Protein AF-A0A061FWE5-F1 (afdb_monomer)

Sequence (328 aa):
MVMDASKLAELKLFVDQCKSNPSIVHNPSLSFFKSYLQSLGARIPPDTQTDKGGVNMAEPGQHSDSKDPNFSYEEDDDIVESDVELDNTGVVEPDNDPPQMMGDPSVEVTEDMRDAAQSEKLKASDAISEGKLDEAVNYLTEAIMLNPTYAILYATRALEINPDSAKGYKVRGMARAMLGRWEEAASDLHVASKLDYDEEIGSVLKKVEPNAHKIEEHRRKYDRLRKERELKRTERQRQQQKAEAQDQEALSAFKDGQVIGIHSTGELETKLNAATRTSRLVILYFTATWCGPCRFISPLYTSLAAKYVKVVFLKVDIDEARDVAGCW

Mean predicted aligned error: 18.62 Å

Foldseek 3Di:
DDDDPVVVVVVVVVVVVCVVPVLVCVPPVNVVVVVVCVVVVHDRDDHPPDDDDDDDDDDDDDDDDDDDDDDPPPDPPPPPLDDQPADCVQADEDDPDDDAQQADQPDDQDPVLQVQLVVLQVVLVVCVVVVNNVSSVVSNSSSRNSPSQDDQVNLVVVCVVPVLDLVSLQRNLVVCVNNVVLQSSLVSLVSSCVSPNDPVSVVVNVRSVVRNVSVVVSVVVVVVVVVVVVVVVVVVVVVVVVLVVLLVVLVVLADFLAEAEDQEPVNVVSNVVSCVSNVAAEDEDEDEPPDPVCVVCVVVLSNVRNVCRRHHHYYYYCVRHVNVVVVD

Secondary structure (DSSP, 8-state):
----HHHHHHHHHHHHHHHH-GGGGGSGGGHHHHHHHHHTT--PPPPS------------------PPP------------PPP----TT--PPP-SPPP----TTS---HHHHHHHHHHHHHHHHHHHTT-HHHHHHHHHHHHHHS---SHHHHHHHHHH-TT-HHHHHHHHHHHHHTT-HHHHHHHHHHHHHHS--HHHHHHHHHHHHHHHHHHHHHHHHHHHHHHHHHHHHHHHHHHHHHHHHHHHHHHT--TTSEEEE-SHHHHHHHHHHHHHTT--EEEEEE-TT-HHHHHHHHHHHHHHHH-TTSEEEEEETTT-HHHHTT-

Nearest PDB structures (foldseek):
  4j8f-assembly1_A  TM=7.809E-01  e=1.597E-10  Homo sapiens
  2vm2-assembly2_B  TM=9.419E-01  e=3.170E-05  Hordeum vulgare subsp. vulgare
  2vm1-assembly1_A  TM=9.467E-01  e=5.682E-05  Hordeum vulgare subsp. vulgare
  2vm2-assembly3_C  TM=9.355E-01  e=8.684E-05  Hordeum vulgare subsp. vulgare
  1xfl-assembly1_A  TM=9.044E-01  e=1.327E-04  Arabidopsis thaliana

pLDDT: mean 79.32, std 17.66, range [26.06, 96.31]

InterPro domains:
  IPR011990 Tetratricopeptide-like helical domain superfamily [G3DSA:1.25.40.10] (78-157)
  IPR011990 Tetratricopeptide-like helical domain superfamily [G3DSA:1.25.40.10] (158-232)
  IPR011990 Tetratricopeptide-like helical domain superfamily [SSF48452] (115-199)
  IPR013766 Thioredoxin domain [PF00085] (278-325)
  IPR013766 Thioredoxin domain [PS51352] (239-328)
  IPR017937 Thioredoxin, conserved site [PS00194] (283-301)
  IPR034649 Hsp70-interacting protein, N-terminal [PF18253] (4-45)
  IPR034649 Hsp70-interacting protein, N-terminal [cd14438] (5-45)
  IPR036249 Thioredoxin-like superfamily [SSF52833] (212-325)

Solvent-accessible surface area (backbone atoms only — not comparable to full-atom values): 19040 Å² total; per-residue (Å²): 136,88,78,56,73,65,62,56,49,54,53,50,53,53,53,53,48,43,71,76,41,62,67,62,54,70,42,77,93,35,47,68,58,44,51,51,42,46,75,73,67,53,86,76,80,80,78,89,87,80,88,80,82,89,82,82,93,81,86,86,85,84,89,82,92,79,91,78,87,85,80,81,74,73,70,83,83,66,79,78,80,73,82,79,93,62,86,62,88,75,49,51,82,83,85,81,71,78,85,73,71,60,49,69,77,85,64,84,75,47,71,70,31,49,54,50,20,51,50,30,44,48,53,17,52,52,26,48,74,72,67,38,56,71,61,18,52,50,26,45,38,51,16,17,50,44,36,58,69,73,57,74,75,26,21,54,51,45,33,74,76,37,74,80,42,28,69,28,29,40,55,38,12,52,54,28,40,32,61,64,37,25,56,65,11,40,54,26,33,52,53,9,46,73,64,46,83,48,73,67,51,56,61,50,42,73,65,28,46,63,46,23,49,52,52,51,53,48,50,58,50,53,55,51,52,51,53,50,52,52,50,52,51,52,49,52,50,53,52,49,54,52,49,52,52,48,52,52,50,34,55,67,74,53,62,70,34,40,69,44,80,41,70,40,50,71,56,46,51,52,53,52,51,27,25,61,75,68,73,38,58,74,48,82,43,84,40,46,98,85,40,66,71,47,69,68,45,51,65,55,54,44,51,46,17,50,71,39,43,76,44,45,34,38,36,33,37,47,82,76,14,45,72,42,54,72,74,112

Radius of gyration: 39.68 Å; Cα contacts (8 Å, |Δi|>4): 296; chains: 1; bounding box: 73×59×111 Å

Structure (mmCIF, N/CA/C/O backbone):
data_AF-A0A061FWE5-F1
#
_entry.id   AF-A0A061FWE5-F1
#
loop_
_atom_site.group_PDB
_atom_site.id
_atom_site.type_symbol
_atom_site.label_atom_id
_atom_site.label_alt_id
_atom_site.label_comp_id
_atom_site.label_asym_id
_atom_site.label_entity_id
_atom_site.label_seq_id
_atom_site.pdbx_PDB_ins_code
_atom_site.Cartn_x
_atom_site.Cartn_y
_atom_site.Cartn_z
_atom_site.occupancy
_atom_site.B_iso_or_equiv
_atom_site.auth_seq_id
_atom_site.auth_comp_id
_atom_site.auth_asym_id
_atom_site.auth_atom_id
_atom_site.pdbx_PDB_model_num
ATOM 1 N N . MET A 1 1 ? -16.363 -14.743 -22.287 1.00 49.41 1 MET A N 1
ATOM 2 C CA . MET A 1 1 ? -15.312 -13.965 -21.595 1.00 49.41 1 MET A CA 1
ATOM 3 C C . MET A 1 1 ? -15.305 -14.379 -20.138 1.00 49.41 1 MET A C 1
ATOM 5 O O . MET A 1 1 ? -16.373 -14.381 -19.541 1.00 49.41 1 MET A O 1
ATOM 9 N N . VAL A 1 2 ? -14.147 -14.732 -19.580 1.00 72.44 2 VAL A N 1
ATOM 10 C CA . VAL A 1 2 ? -13.974 -14.814 -18.122 1.00 72.44 2 VAL A CA 1
ATOM 11 C C . VAL A 1 2 ? -13.518 -13.429 -17.680 1.00 72.44 2 VAL A C 1
ATOM 13 O O . VAL A 1 2 ? -12.487 -12.952 -18.147 1.00 72.44 2 VAL A O 1
ATOM 16 N N . MET A 1 3 ? -14.332 -12.744 -16.880 1.00 79.25 3 MET A N 1
ATOM 17 C CA . MET A 1 3 ? -13.982 -11.433 -16.334 1.00 79.25 3 MET A CA 1
ATOM 18 C C . MET A 1 3 ? -13.212 -11.644 -15.030 1.00 79.25 3 MET A C 1
ATOM 20 O O . MET A 1 3 ? -13.597 -12.493 -14.228 1.00 79.25 3 MET A O 1
ATOM 24 N N . ASP A 1 4 ? -12.119 -10.905 -14.850 1.00 90.12 4 ASP A N 1
ATOM 25 C CA . ASP A 1 4 ? -11.281 -11.008 -13.656 1.00 90.12 4 ASP A CA 1
ATOM 26 C C . ASP A 1 4 ? -12.051 -10.656 -12.365 1.00 90.12 4 ASP A C 1
ATOM 28 O O . ASP A 1 4 ? -12.974 -9.835 -12.374 1.00 90.12 4 ASP A O 1
ATOM 32 N N . ALA A 1 5 ? -11.658 -11.278 -11.252 1.00 88.94 5 ALA A N 1
ATOM 33 C CA . ALA A 1 5 ? -12.327 -11.139 -9.965 1.00 88.94 5 ALA A CA 1
ATOM 34 C C . ALA A 1 5 ? -12.228 -9.718 -9.380 1.00 88.94 5 ALA A C 1
ATOM 36 O O . ALA A 1 5 ? -13.204 -9.270 -8.773 1.00 88.94 5 ALA A O 1
ATOM 37 N N . SER A 1 6 ? -11.118 -8.994 -9.596 1.00 88.31 6 SER A N 1
ATOM 38 C CA . SER A 1 6 ? -10.983 -7.590 -9.164 1.00 88.31 6 SER A CA 1
ATOM 39 C C . SER A 1 6 ? -11.933 -6.700 -9.956 1.00 88.31 6 SER A C 1
ATOM 41 O O . SER A 1 6 ? -12.787 -6.024 -9.384 1.00 88.31 6 SER A O 1
ATOM 43 N N . LYS A 1 7 ? -11.898 -6.820 -11.289 1.00 89.19 7 LYS A N 1
ATOM 44 C CA . LYS A 1 7 ? -12.766 -6.050 -12.199 1.00 89.19 7 LYS A CA 1
ATOM 45 C C . LYS A 1 7 ? -14.254 -6.283 -11.928 1.00 89.19 7 LYS A C 1
ATOM 47 O O . LYS A 1 7 ? -15.068 -5.372 -12.066 1.00 89.19 7 LYS A O 1
ATOM 52 N N . LEU A 1 8 ? -14.626 -7.493 -11.507 1.00 91.69 8 LEU A N 1
ATOM 53 C CA . LEU A 1 8 ? -15.999 -7.822 -11.121 1.00 91.69 8 LEU A CA 1
ATOM 54 C C . LEU A 1 8 ? -16.393 -7.238 -9.748 1.00 91.69 8 LEU A C 1
ATOM 56 O O . LEU A 1 8 ? -17.574 -6.958 -9.530 1.00 91.69 8 LEU A O 1
ATOM 60 N N . ALA A 1 9 ? -15.442 -7.029 -8.833 1.00 90.94 9 ALA A N 1
ATOM 61 C CA . ALA A 1 9 ? -15.670 -6.321 -7.571 1.00 90.94 9 ALA A CA 1
ATOM 62 C C . ALA A 1 9 ? -15.798 -4.800 -7.784 1.00 90.94 9 ALA A C 1
ATOM 64 O O . ALA A 1 9 ? -16.749 -4.198 -7.286 1.00 90.94 9 ALA A O 1
ATOM 65 N N . GLU A 1 10 ? -14.919 -4.206 -8.595 1.00 91.38 10 GLU A N 1
ATOM 66 C CA . GLU A 1 10 ? -14.977 -2.797 -9.016 1.00 91.38 10 GLU A CA 1
ATOM 67 C C . GLU A 1 10 ? -16.319 -2.469 -9.695 1.00 91.38 10 GLU A C 1
ATOM 69 O O . GLU A 1 10 ? -17.000 -1.513 -9.321 1.00 91.38 10 GLU A O 1
ATOM 74 N N . LEU A 1 11 ? -16.765 -3.321 -10.628 1.00 91.12 11 LEU A N 1
ATOM 75 C CA . LEU A 1 11 ? -18.054 -3.165 -11.309 1.00 91.12 11 LEU A CA 1
ATOM 76 C C . LEU A 1 11 ? -19.249 -3.221 -10.340 1.00 91.12 11 LEU A C 1
ATOM 78 O O . LEU A 1 11 ? -20.212 -2.474 -10.513 1.00 91.12 11 LEU A O 1
ATOM 82 N N . LYS A 1 12 ? -19.203 -4.083 -9.313 1.00 90.50 12 LYS A N 1
ATOM 83 C CA . LYS A 1 12 ? -20.247 -4.139 -8.274 1.00 90.50 12 LYS A CA 1
ATOM 84 C C . LYS A 1 12 ? -20.290 -2.852 -7.454 1.00 90.50 12 LYS A C 1
ATOM 86 O O . LYS A 1 12 ? -21.371 -2.292 -7.287 1.00 90.50 12 LYS A O 1
ATOM 91 N N . LEU A 1 13 ? -19.129 -2.368 -7.008 1.00 93.19 13 LEU A N 1
ATOM 92 C CA . LEU A 1 13 ? -19.016 -1.130 -6.236 1.00 93.19 13 LEU A CA 1
ATOM 93 C C . LEU A 1 13 ? -19.586 0.066 -7.012 1.00 93.19 13 LEU A C 1
ATOM 95 O O . LEU A 1 13 ? -20.403 0.812 -6.477 1.00 93.19 13 LEU A O 1
ATOM 99 N N . PHE A 1 14 ? -19.229 0.198 -8.292 1.00 93.12 14 PHE A N 1
ATOM 100 C CA . PHE A 1 14 ? -19.759 1.244 -9.168 1.00 93.12 14 PHE A CA 1
ATOM 101 C C . PHE A 1 14 ? -21.287 1.156 -9.342 1.00 93.12 14 PHE A C 1
ATOM 103 O O . PHE A 1 14 ? -21.988 2.164 -9.263 1.00 93.12 14 PHE A O 1
ATOM 110 N N . VAL A 1 15 ? -21.838 -0.052 -9.509 1.00 90.38 15 VAL A N 1
ATOM 111 C CA . VAL A 1 15 ? -23.296 -0.256 -9.588 1.00 90.38 15 VAL A CA 1
ATOM 112 C C . VAL A 1 15 ? -24.001 0.161 -8.291 1.00 90.38 15 VAL A C 1
ATOM 114 O O . VAL A 1 15 ? -25.075 0.763 -8.352 1.00 90.38 15 VAL A O 1
ATOM 117 N N . ASP A 1 16 ? -23.419 -0.111 -7.123 1.00 91.31 16 ASP A N 1
ATOM 118 C CA . ASP A 1 16 ? -23.992 0.289 -5.831 1.00 91.31 16 ASP A CA 1
ATOM 119 C C . ASP A 1 16 ? -23.862 1.803 -5.568 1.00 91.31 16 ASP A C 1
ATOM 121 O O . ASP A 1 16 ? -24.785 2.414 -5.017 1.00 91.31 16 ASP A O 1
ATOM 125 N N . GLN A 1 17 ? -22.801 2.446 -6.068 1.00 88.69 17 GLN A N 1
ATOM 126 C CA . GLN A 1 17 ? -22.697 3.908 -6.125 1.00 88.69 17 GLN A CA 1
ATOM 127 C C . GLN A 1 17 ? -23.801 4.516 -7.005 1.00 88.69 17 GLN A C 1
ATOM 129 O O . GLN A 1 17 ? -24.491 5.430 -6.557 1.00 88.69 17 GLN A O 1
ATOM 134 N N . CYS A 1 18 ? -24.054 3.978 -8.206 1.00 86.25 18 CYS A N 1
ATOM 135 C CA . CYS A 1 18 ? -25.132 4.459 -9.082 1.00 86.25 18 CYS A CA 1
ATOM 136 C C . CYS A 1 18 ? -26.541 4.283 -8.486 1.00 86.25 18 CYS A C 1
ATOM 138 O O . CYS A 1 18 ? -27.418 5.103 -8.757 1.00 86.25 18 CYS A O 1
ATOM 140 N N . LYS A 1 19 ? -26.780 3.242 -7.671 1.00 84.69 19 LYS A N 1
ATOM 141 C CA . LYS A 1 19 ? -28.042 3.087 -6.915 1.00 84.69 19 LYS A CA 1
ATOM 142 C C . LYS A 1 19 ? -28.188 4.143 -5.820 1.00 84.69 19 LYS A C 1
ATOM 144 O O . LYS A 1 19 ? -29.294 4.620 -5.584 1.00 84.69 19 LYS A O 1
ATOM 149 N N . SER A 1 20 ? -27.085 4.467 -5.146 1.00 87.31 20 SER A N 1
ATOM 150 C CA . SER A 1 20 ? -27.057 5.396 -4.010 1.00 87.31 20 SER A CA 1
ATOM 151 C C . SER A 1 20 ? -27.119 6.860 -4.458 1.00 87.31 20 SER A C 1
ATOM 153 O O . SER A 1 20 ? -27.746 7.680 -3.796 1.00 87.31 20 SER A O 1
ATOM 155 N N . ASN A 1 21 ? -26.506 7.184 -5.600 1.00 85.19 21 ASN A N 1
ATOM 156 C CA . ASN A 1 21 ? -26.525 8.508 -6.213 1.00 85.19 21 ASN A CA 1
ATOM 157 C C . ASN A 1 21 ? -26.706 8.406 -7.747 1.00 85.19 21 ASN A C 1
ATOM 159 O O . ASN A 1 21 ? -25.721 8.282 -8.484 1.00 85.19 21 ASN A O 1
ATOM 163 N N . PRO A 1 22 ? -27.951 8.501 -8.253 1.00 82.88 22 PRO A N 1
ATOM 164 C CA . PRO A 1 22 ? -28.242 8.437 -9.688 1.00 82.88 22 PRO A CA 1
ATOM 165 C C . PRO A 1 22 ? -27.581 9.538 -10.533 1.00 82.88 22 PRO A C 1
ATOM 167 O O . PRO A 1 22 ? -27.379 9.337 -11.732 1.00 82.88 22 PRO A O 1
ATOM 170 N N . SER A 1 23 ? -27.197 10.676 -9.938 1.00 84.12 23 SER A N 1
ATOM 171 C CA . SER A 1 23 ? -26.587 11.799 -10.665 1.00 84.12 23 SER A CA 1
ATOM 172 C C . SER A 1 23 ? -25.212 11.462 -11.257 1.00 84.12 23 SER A C 1
ATOM 174 O O . SER A 1 23 ? -24.802 12.080 -12.236 1.00 84.12 23 SER A O 1
ATOM 176 N N . ILE A 1 24 ? -24.529 10.426 -10.750 1.00 86.31 24 ILE A N 1
ATOM 177 C CA . ILE A 1 24 ? -23.250 9.928 -11.297 1.00 86.31 24 ILE A CA 1
ATOM 178 C C . ILE A 1 24 ? -23.373 9.593 -12.796 1.00 86.31 24 ILE A C 1
ATOM 180 O O . ILE A 1 24 ? -22.447 9.836 -13.568 1.00 86.31 24 ILE A O 1
ATOM 184 N N . VAL A 1 25 ? -24.542 9.115 -13.241 1.00 85.75 25 VAL A N 1
ATOM 185 C CA . VAL A 1 25 ? -24.811 8.740 -14.644 1.00 85.75 25 VAL A CA 1
ATOM 186 C C . VAL A 1 25 ? -24.833 9.957 -15.591 1.00 85.75 25 VAL A C 1
ATOM 188 O O . VAL A 1 25 ? -24.791 9.794 -16.810 1.00 85.75 25 VAL A O 1
ATOM 191 N N . HIS A 1 26 ? -24.868 11.188 -15.068 1.00 85.50 26 HIS A N 1
ATOM 192 C CA . HIS A 1 26 ? -24.803 12.420 -15.864 1.00 85.50 26 HIS A CA 1
ATOM 193 C C . HIS A 1 26 ? -23.377 12.945 -16.088 1.00 85.50 26 HIS A C 1
ATOM 195 O O . HIS A 1 26 ? -23.204 13.858 -16.894 1.00 85.50 26 HIS A O 1
ATOM 201 N N . ASN A 1 27 ? -22.358 12.351 -15.455 1.00 87.12 27 ASN A N 1
ATOM 202 C CA . ASN A 1 27 ? -20.963 12.735 -15.668 1.00 87.12 27 ASN A CA 1
ATOM 203 C C . ASN A 1 27 ? -20.556 12.546 -17.155 1.00 87.12 27 ASN A C 1
ATOM 205 O O . ASN A 1 27 ? -20.785 11.460 -17.702 1.00 87.12 27 ASN A O 1
ATOM 209 N N . PRO A 1 28 ? -19.928 13.543 -17.816 1.00 87.62 28 PRO A N 1
ATOM 210 C CA . PRO A 1 28 ? -19.512 13.453 -19.221 1.00 87.62 28 PRO A CA 1
ATOM 211 C C . PRO A 1 28 ? -18.678 12.209 -19.566 1.00 87.62 28 PRO A C 1
ATOM 213 O O . PRO A 1 28 ? -18.895 11.597 -20.616 1.00 87.62 28 PRO A O 1
ATOM 216 N N . SER A 1 29 ? -17.791 11.778 -18.663 1.00 90.12 29 SER A N 1
ATOM 217 C CA . SER A 1 29 ? -16.929 10.599 -18.841 1.00 90.12 29 SER A CA 1
ATOM 218 C C . SER A 1 29 ? -17.702 9.271 -18.854 1.00 90.12 29 SER A C 1
ATOM 220 O O . SER A 1 29 ? -17.187 8.260 -19.323 1.00 90.12 29 SER A O 1
ATOM 222 N N . LEU A 1 30 ? -18.954 9.263 -18.381 1.00 88.81 30 LEU A N 1
ATOM 223 C CA . LEU A 1 30 ? -19.850 8.098 -18.342 1.00 88.81 30 LEU A CA 1
ATOM 224 C C . LEU A 1 30 ? -20.967 8.169 -19.403 1.00 88.81 30 LEU A C 1
ATOM 226 O O . LEU A 1 30 ? -21.913 7.378 -19.385 1.00 88.81 30 LEU A O 1
ATOM 230 N N . SER A 1 31 ? -20.848 9.079 -20.375 1.00 85.88 31 SER A N 1
ATOM 231 C CA . SER A 1 31 ? -21.799 9.256 -21.484 1.00 85.88 31 SER A CA 1
ATOM 232 C C . SER A 1 31 ? -22.055 7.976 -22.300 1.00 85.88 31 SER A C 1
ATOM 234 O O . SER A 1 31 ? -23.194 7.719 -22.705 1.00 85.88 31 SER A O 1
ATOM 236 N N . PHE A 1 32 ? -21.043 7.118 -22.477 1.00 93.19 32 PHE A N 1
ATOM 237 C CA . PHE A 1 32 ? -21.195 5.805 -23.118 1.00 93.19 32 PHE A CA 1
ATOM 238 C C . PHE A 1 32 ? -22.119 4.872 -22.311 1.00 93.19 32 PHE A C 1
ATOM 240 O O . PHE A 1 32 ? -22.988 4.206 -22.877 1.00 93.19 32 PHE A O 1
ATOM 247 N N . PHE A 1 33 ? -21.987 4.868 -20.981 1.00 91.25 33 PHE A N 1
ATOM 248 C CA . PHE A 1 33 ? -22.784 4.040 -20.076 1.00 91.25 33 PHE A CA 1
ATOM 249 C C . PHE A 1 33 ? -24.233 4.534 -20.002 1.00 91.25 33 PHE A C 1
ATOM 251 O O . PHE A 1 33 ? -25.165 3.736 -20.090 1.00 91.25 33 PHE A O 1
ATOM 258 N N . LYS A 1 34 ? -24.433 5.857 -19.964 1.00 88.50 34 LYS A N 1
ATOM 259 C CA . LYS A 1 34 ? -25.751 6.497 -20.102 1.00 88.50 34 LYS A CA 1
ATOM 260 C C . LYS A 1 34 ? -26.459 6.073 -21.395 1.00 88.50 34 LYS A C 1
ATOM 262 O O . LYS A 1 34 ? -27.621 5.673 -21.354 1.00 88.50 34 LYS A O 1
ATOM 267 N N . SER A 1 35 ? -25.739 6.094 -22.517 1.00 90.44 35 SER A N 1
ATOM 268 C CA . SER A 1 35 ? -26.253 5.692 -23.837 1.00 90.44 35 SER A CA 1
ATOM 269 C C . SER A 1 35 ? -26.615 4.201 -23.891 1.00 90.44 35 SER A C 1
ATOM 271 O O . SER A 1 35 ? -27.652 3.832 -24.441 1.00 90.44 35 SER A O 1
ATOM 273 N N . TYR A 1 36 ? -25.805 3.341 -23.265 1.00 92.44 36 TYR A N 1
ATOM 274 C CA . TYR A 1 36 ? -26.080 1.908 -23.125 1.00 92.44 36 TYR A CA 1
ATOM 275 C C . TYR A 1 36 ? -27.326 1.621 -22.269 1.00 92.44 36 TYR A C 1
ATOM 277 O O . TYR A 1 36 ? -28.175 0.821 -22.651 1.00 92.44 36 TYR A O 1
ATOM 285 N N . LEU A 1 37 ? -27.499 2.310 -21.138 1.00 90.81 37 LEU A N 1
ATOM 286 C CA . LEU A 1 37 ? -28.711 2.169 -20.322 1.00 90.81 37 LEU A CA 1
ATOM 287 C C . LEU A 1 37 ? -29.969 2.604 -21.094 1.00 90.81 37 LEU A C 1
ATOM 289 O O . LEU A 1 37 ? -31.008 1.950 -21.005 1.00 90.81 37 LEU A O 1
ATOM 293 N N . GLN A 1 38 ? -29.871 3.667 -21.895 1.00 89.06 38 GLN A N 1
ATOM 294 C CA . GLN A 1 38 ? -30.969 4.130 -22.746 1.00 89.06 38 GLN A CA 1
ATOM 295 C C . GLN A 1 38 ? -31.297 3.155 -23.888 1.00 89.06 38 GLN A C 1
ATOM 297 O O . GLN A 1 38 ? -32.477 2.976 -24.188 1.00 89.06 38 GLN A O 1
ATOM 302 N N . SER A 1 39 ? -30.310 2.475 -24.489 1.00 92.31 39 SER A N 1
ATOM 303 C CA . SER A 1 39 ? -30.574 1.459 -25.525 1.00 92.31 39 SER A CA 1
ATOM 304 C C . SER A 1 39 ? -31.255 0.199 -24.972 1.00 92.31 39 SER A C 1
ATOM 306 O O . SER A 1 39 ? -32.019 -0.446 -25.687 1.00 92.31 39 SER A O 1
ATOM 308 N N . LEU A 1 40 ? -31.069 -0.095 -23.679 1.00 91.19 40 LEU A N 1
ATOM 309 C CA . LEU A 1 40 ? -31.834 -1.101 -22.930 1.00 91.19 40 LEU A CA 1
ATOM 310 C C . LEU A 1 40 ? -33.223 -0.611 -22.463 1.00 91.19 40 LEU A C 1
ATOM 312 O O . LEU A 1 40 ? -33.939 -1.352 -21.790 1.00 91.19 40 LEU A O 1
ATOM 316 N N . GLY A 1 41 ? -33.617 0.624 -22.790 1.00 88.19 41 GLY A N 1
ATOM 317 C CA . GLY A 1 41 ? -34.910 1.204 -22.413 1.00 88.19 41 GLY A CA 1
ATOM 318 C C . GLY A 1 41 ? -34.997 1.718 -20.970 1.00 88.19 41 GLY A C 1
ATOM 319 O O . GLY A 1 41 ? -36.100 1.975 -20.484 1.00 88.19 41 GLY A O 1
ATOM 320 N N . ALA A 1 42 ? -33.873 1.884 -20.264 1.00 87.12 42 ALA A N 1
ATOM 321 C CA . ALA A 1 42 ? -33.879 2.397 -18.896 1.00 87.12 42 ALA A CA 1
ATOM 322 C C . ALA A 1 42 ? -34.228 3.897 -18.847 1.00 87.12 42 ALA A C 1
ATOM 324 O O . ALA A 1 42 ? -33.686 4.718 -19.591 1.00 87.12 42 ALA A O 1
ATOM 325 N N . ARG A 1 43 ? -35.111 4.276 -17.914 1.00 83.62 43 ARG A N 1
ATOM 326 C CA . ARG A 1 43 ? -35.532 5.667 -17.702 1.00 83.62 43 ARG A CA 1
ATOM 327 C C . ARG A 1 43 ? -34.692 6.320 -16.604 1.00 83.62 43 ARG A C 1
ATOM 329 O O . ARG A 1 43 ? -34.946 6.119 -15.421 1.00 83.62 43 ARG A O 1
ATOM 336 N N . ILE A 1 44 ? -33.697 7.099 -17.015 1.00 80.62 44 ILE A N 1
ATOM 337 C CA . ILE A 1 44 ? -32.771 7.805 -16.117 1.00 80.62 44 ILE A CA 1
ATOM 338 C C . ILE A 1 44 ? -33.457 9.082 -15.581 1.00 80.62 44 ILE A C 1
ATOM 340 O O . ILE A 1 44 ? -34.081 9.791 -16.381 1.00 80.62 44 ILE A O 1
ATOM 344 N N . PRO A 1 45 ? -33.391 9.386 -14.267 1.00 78.50 45 PRO A N 1
ATOM 345 C CA . PRO A 1 45 ? -33.885 10.651 -13.714 1.00 78.50 45 PRO A CA 1
ATOM 346 C C . PRO A 1 45 ? -33.230 11.880 -14.377 1.00 78.50 45 PRO A C 1
ATOM 348 O O . PRO A 1 45 ? -32.103 11.779 -14.853 1.00 78.50 45 PRO A O 1
ATOM 351 N N . PRO A 1 46 ? -33.906 13.040 -14.448 1.00 73.81 46 PRO A N 1
ATOM 352 C CA . PRO A 1 46 ? -33.269 14.279 -14.888 1.00 73.81 46 PRO A CA 1
ATOM 353 C C . PRO A 1 46 ? -32.235 14.759 -13.860 1.00 73.81 46 PRO A C 1
ATOM 355 O O . PRO A 1 46 ? -32.392 14.528 -12.661 1.00 73.81 46 PRO A O 1
ATOM 358 N N . ASP A 1 47 ? -31.203 15.455 -14.338 1.00 70.75 47 ASP A N 1
ATOM 359 C CA . ASP A 1 47 ? -30.183 16.052 -13.476 1.00 70.75 47 ASP A CA 1
ATOM 360 C C . ASP A 1 47 ? -30.786 17.216 -12.675 1.00 70.75 47 ASP A C 1
ATOM 362 O O . ASP A 1 47 ? -31.475 18.071 -13.235 1.00 70.75 47 ASP A O 1
ATOM 366 N N . THR A 1 48 ? -30.545 17.249 -11.367 1.00 56.66 48 THR A N 1
ATOM 367 C CA . THR A 1 48 ? -31.023 18.314 -10.477 1.00 56.66 48 THR A CA 1
ATOM 368 C C . THR A 1 48 ? -30.045 19.486 -10.360 1.00 56.66 48 THR A C 1
ATOM 370 O O . THR A 1 48 ? -30.356 20.449 -9.661 1.00 56.66 48 THR A O 1
ATOM 373 N N . GLN A 1 49 ? -28.900 19.458 -11.057 1.00 54.72 49 GLN A N 1
ATOM 374 C CA . GLN A 1 49 ? -27.906 20.542 -11.060 1.00 54.72 49 GLN A CA 1
ATOM 375 C C . GLN A 1 49 ? -27.850 21.357 -12.364 1.00 54.72 49 GLN A C 1
ATOM 377 O O . GLN A 1 49 ? -26.778 21.629 -12.900 1.00 54.72 49 GLN A O 1
ATOM 382 N N . THR A 1 50 ? -28.998 21.839 -12.850 1.00 44.16 50 THR A N 1
ATOM 383 C CA . THR A 1 50 ? -29.027 22.912 -13.864 1.00 44.16 50 THR A CA 1
ATOM 384 C C . THR A 1 50 ? -30.082 23.978 -13.569 1.00 44.16 50 THR A C 1
ATOM 386 O O . THR A 1 50 ? -31.023 24.134 -14.345 1.00 44.16 50 THR A O 1
ATOM 389 N N . ASP A 1 51 ? -29.920 24.747 -12.485 1.00 35.66 51 ASP A N 1
ATOM 390 C CA . ASP A 1 51 ? -30.487 26.104 -12.442 1.00 35.66 51 ASP A CA 1
ATOM 391 C C . ASP A 1 51 ? -29.759 27.055 -11.468 1.00 35.66 51 ASP A C 1
ATOM 393 O O . ASP A 1 51 ? -30.040 27.076 -10.267 1.00 35.66 51 ASP A O 1
ATOM 397 N N . LYS A 1 52 ? -28.804 27.831 -12.006 1.00 34.94 52 LYS A N 1
ATOM 398 C CA . LYS A 1 52 ? -28.621 29.288 -11.803 1.00 34.94 52 LYS A CA 1
ATOM 399 C C . LYS A 1 52 ? -27.279 29.758 -12.367 1.00 34.94 52 LYS A C 1
ATOM 401 O O . LYS A 1 52 ? -26.215 29.363 -11.899 1.00 34.94 52 LYS A O 1
ATOM 406 N N . GLY A 1 53 ? -27.348 30.631 -13.371 1.00 29.11 53 GLY A N 1
ATOM 407 C CA . GLY A 1 53 ? -26.190 31.355 -13.900 1.00 29.11 53 GLY A CA 1
ATOM 408 C C . GLY A 1 53 ? -25.629 32.372 -12.898 1.00 29.11 53 GLY A C 1
ATOM 409 O O . GLY A 1 53 ? -26.303 32.755 -11.944 1.00 29.11 53 GLY A O 1
ATOM 410 N N . GLY A 1 54 ? -24.378 32.779 -13.117 1.00 28.44 54 GLY A N 1
ATOM 411 C CA . GLY A 1 54 ? -23.584 33.510 -12.128 1.00 28.44 54 GLY A CA 1
ATOM 412 C C . GLY A 1 54 ? -24.032 34.936 -11.791 1.00 28.44 54 GLY A C 1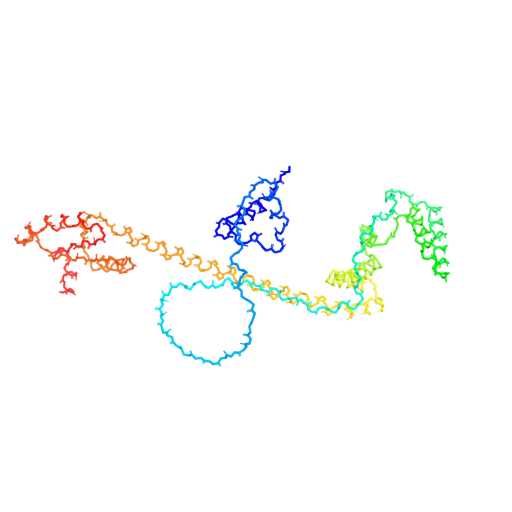
ATOM 413 O O . GLY A 1 54 ? -24.858 35.524 -12.480 1.00 28.44 54 GLY A O 1
ATOM 414 N N . VAL A 1 55 ? -23.398 35.490 -10.749 1.00 27.30 55 VAL A N 1
ATOM 415 C CA . VAL A 1 55 ? -22.869 36.868 -10.664 1.00 27.30 55 VAL A CA 1
ATOM 416 C C . VAL A 1 55 ? -22.048 37.024 -9.364 1.00 27.30 55 VAL A C 1
ATOM 418 O O . VAL A 1 55 ? -22.521 36.688 -8.288 1.00 27.30 55 VAL A O 1
ATOM 421 N N . ASN A 1 56 ? -20.827 37.547 -9.520 1.00 27.70 56 ASN A N 1
ATOM 422 C CA . ASN A 1 56 ? -19.948 38.300 -8.601 1.00 27.70 56 ASN A CA 1
ATOM 423 C C . ASN A 1 56 ? -19.716 37.925 -7.114 1.00 27.70 56 ASN A C 1
ATOM 425 O O . ASN A 1 56 ? -20.614 37.859 -6.285 1.00 27.70 56 ASN A O 1
ATOM 429 N N . MET A 1 57 ? -18.414 37.921 -6.793 1.00 35.50 57 MET A N 1
ATOM 430 C CA . MET A 1 57 ? -17.754 38.287 -5.526 1.00 35.50 57 MET A CA 1
ATOM 431 C C . MET A 1 57 ? -18.554 39.176 -4.547 1.00 35.50 57 MET A C 1
ATOM 433 O O . MET A 1 57 ? -18.852 40.321 -4.888 1.00 35.50 57 MET A O 1
ATOM 437 N N . ALA A 1 58 ? -18.711 38.715 -3.296 1.00 26.08 58 ALA A N 1
ATOM 438 C CA . ALA A 1 58 ? -18.547 39.517 -2.069 1.00 26.08 58 ALA A CA 1
ATOM 439 C C . ALA A 1 58 ? -18.572 38.638 -0.793 1.00 26.08 58 ALA A C 1
ATOM 441 O O . ALA A 1 58 ? -19.514 37.885 -0.568 1.00 26.08 58 ALA A O 1
ATOM 442 N N . GLU A 1 59 ? -17.570 38.801 0.072 1.00 26.06 59 GLU A N 1
ATOM 443 C CA . GLU A 1 59 ? -17.647 38.553 1.527 1.00 26.06 59 GLU A CA 1
ATOM 444 C C . GLU A 1 59 ? -18.022 39.874 2.253 1.00 26.06 59 GLU A C 1
ATOM 446 O O . GLU A 1 59 ? -18.001 40.919 1.590 1.00 26.06 59 GLU A O 1
ATOM 451 N N . PRO A 1 60 ? -18.272 39.924 3.588 1.00 39.69 60 PRO A N 1
ATOM 452 C CA . PRO A 1 60 ? -18.396 38.844 4.592 1.00 39.69 60 PRO A CA 1
ATOM 453 C C . PRO A 1 60 ? -19.683 38.935 5.466 1.00 39.69 60 PRO A C 1
ATOM 455 O O . PRO A 1 60 ? -20.359 39.963 5.476 1.00 39.69 60 PRO A O 1
ATOM 458 N N . GLY A 1 61 ? -19.974 37.933 6.321 1.00 26.06 61 GLY A N 1
ATOM 459 C CA . GLY A 1 61 ? -20.882 38.170 7.467 1.00 26.06 61 GLY A CA 1
ATOM 460 C C . GLY A 1 61 ? -21.506 36.988 8.237 1.00 26.06 61 GLY A C 1
ATOM 461 O O . GLY A 1 61 ? -22.588 36.542 7.891 1.00 26.06 61 GLY A O 1
ATOM 462 N N . GLN A 1 62 ? -20.902 36.654 9.387 1.00 28.34 62 GLN A N 1
ATOM 463 C CA . GLN A 1 62 ? -21.539 36.239 10.664 1.00 28.34 62 GLN A CA 1
ATOM 464 C C . GLN A 1 62 ? -22.289 34.885 10.816 1.00 28.34 62 GLN A C 1
ATOM 466 O O . GLN A 1 62 ? -23.434 34.716 10.420 1.00 28.34 62 GLN A O 1
ATOM 471 N N . HIS A 1 63 ? -21.642 34.000 11.591 1.00 29.81 63 HIS A N 1
ATOM 472 C CA . HIS A 1 63 ? -22.166 33.132 12.667 1.00 29.81 63 HIS A CA 1
ATOM 473 C C . HIS A 1 63 ? -23.640 32.667 12.684 1.00 29.81 63 HIS A C 1
ATOM 475 O O . HIS A 1 63 ? -24.546 33.438 12.998 1.00 29.81 63 HIS A O 1
ATOM 481 N N . SER A 1 64 ? -23.805 31.342 12.766 1.00 28.89 64 SER A N 1
ATOM 482 C CA . SER A 1 64 ? -24.494 30.733 13.917 1.00 28.89 64 SER A CA 1
ATOM 483 C C . SER A 1 64 ? -23.893 29.366 14.282 1.00 28.89 64 SER A C 1
ATOM 485 O O . SER A 1 64 ? -23.495 28.590 13.417 1.00 28.89 64 SER A O 1
ATOM 487 N N . ASP A 1 65 ? -23.771 29.099 15.585 1.00 31.88 65 ASP A N 1
ATOM 488 C CA . ASP A 1 65 ? -23.283 27.828 16.132 1.00 31.88 65 ASP A CA 1
ATOM 489 C C . ASP A 1 65 ? -24.291 26.690 15.931 1.00 31.88 65 ASP A C 1
ATOM 491 O O . ASP A 1 65 ? -25.481 26.839 16.214 1.00 31.88 65 ASP A O 1
ATOM 495 N N . SER A 1 66 ? -23.784 25.508 15.580 1.00 33.41 66 SER A N 1
ATOM 496 C CA . SER A 1 66 ? -24.372 24.209 15.934 1.00 33.41 66 SER A CA 1
ATOM 497 C C . SER A 1 66 ? -23.283 23.140 15.874 1.00 33.41 66 SER A C 1
ATOM 499 O O . SER A 1 66 ? -23.028 22.543 14.832 1.00 33.41 66 SER A O 1
ATOM 501 N N . LYS A 1 67 ? -22.602 22.922 17.006 1.00 31.08 67 LYS A N 1
ATOM 502 C CA . LYS A 1 67 ? -21.723 21.762 17.186 1.00 31.08 67 LYS A CA 1
ATOM 503 C C . LYS A 1 67 ? -22.576 20.511 17.358 1.00 31.08 67 LYS A C 1
ATOM 505 O O . LYS A 1 67 ? -23.237 20.387 18.385 1.00 31.08 67 LYS A O 1
ATOM 510 N N . ASP A 1 68 ? -22.451 19.567 16.434 1.00 29.81 68 ASP A N 1
ATOM 511 C CA . ASP A 1 68 ? -22.735 18.158 16.709 1.00 29.81 68 ASP A CA 1
ATOM 512 C C . ASP A 1 68 ? -21.393 17.418 16.866 1.00 29.81 68 ASP A C 1
ATOM 514 O O . ASP A 1 68 ? -20.518 17.555 16.003 1.00 29.81 68 ASP A O 1
ATOM 518 N N . PRO A 1 69 ? -21.146 16.706 17.980 1.00 38.53 69 PRO A N 1
ATOM 519 C CA . PRO A 1 69 ? -19.861 16.072 18.219 1.00 38.53 69 PRO A CA 1
ATOM 520 C C . PRO A 1 69 ? -19.777 14.670 17.604 1.00 38.53 69 PRO A C 1
ATOM 522 O O . PRO A 1 69 ? -20.650 13.829 17.796 1.00 38.53 69 PRO A O 1
ATOM 525 N N . ASN A 1 70 ? -18.607 14.381 17.031 1.00 37.12 70 ASN A N 1
ATOM 526 C CA . ASN A 1 70 ? -18.067 13.031 16.854 1.00 37.12 70 ASN A CA 1
ATOM 527 C C . ASN A 1 70 ? -18.682 12.151 15.745 1.00 37.12 70 ASN A C 1
ATOM 529 O O . ASN A 1 70 ? -19.172 11.051 15.997 1.00 37.12 70 ASN A O 1
ATOM 533 N N . PHE A 1 71 ? -18.502 12.576 14.492 1.00 29.72 71 PHE A N 1
ATOM 534 C CA . PHE A 1 71 ? -18.263 11.643 13.385 1.00 29.72 71 PHE A CA 1
ATOM 535 C C . PHE A 1 71 ? -17.120 12.170 12.508 1.00 29.72 71 PHE A C 1
ATOM 537 O O . PHE A 1 71 ? -17.329 12.717 11.427 1.00 29.72 71 PHE A O 1
ATOM 544 N N . SER A 1 72 ? -15.886 12.040 13.003 1.00 29.64 72 SER A N 1
ATOM 545 C CA . SER A 1 72 ? -14.698 12.241 12.175 1.00 29.64 72 SER A CA 1
ATOM 546 C C . SER A 1 72 ? -14.584 11.077 11.193 1.00 29.64 72 SER A C 1
ATOM 548 O O . SER A 1 72 ? -13.927 10.070 11.469 1.00 29.64 72 SER A O 1
ATOM 550 N N . TYR A 1 73 ? -15.211 11.231 10.030 1.00 36.97 73 TYR A N 1
ATOM 551 C CA . TYR A 1 73 ? -14.609 10.702 8.818 1.00 36.97 73 TYR A CA 1
ATOM 552 C C . TYR A 1 73 ? -13.269 11.434 8.680 1.00 36.97 73 TYR A C 1
ATOM 554 O O . TYR A 1 73 ? -13.231 12.565 8.204 1.00 36.97 73 TYR A O 1
ATOM 562 N N . GLU A 1 74 ? -12.187 10.836 9.196 1.00 41.66 74 GLU A N 1
ATOM 563 C CA . GLU A 1 74 ? -10.862 11.154 8.667 1.00 41.66 74 GLU A CA 1
ATOM 564 C C . GLU A 1 74 ? -10.962 10.830 7.178 1.00 41.66 74 GLU A C 1
ATOM 566 O O . GLU A 1 74 ? -11.230 9.681 6.814 1.00 41.66 74 GLU A O 1
ATOM 571 N N . GLU A 1 75 ? -10.884 11.873 6.353 1.00 42.19 75 GLU A N 1
ATOM 572 C CA . GLU A 1 75 ? -10.872 11.749 4.902 1.00 42.19 75 GLU A CA 1
ATOM 573 C C . GLU A 1 75 ? -9.802 10.720 4.525 1.00 42.19 75 GLU A C 1
ATOM 575 O O . GLU A 1 75 ? -8.759 10.629 5.181 1.00 42.19 75 GLU A O 1
ATOM 580 N N . ASP A 1 76 ? -10.067 9.902 3.505 1.00 47.38 76 ASP A N 1
ATOM 581 C CA . ASP A 1 76 ? -9.014 9.047 2.977 1.00 47.38 76 ASP A CA 1
ATOM 582 C C . ASP A 1 76 ? -7.880 9.973 2.515 1.00 47.38 76 ASP A C 1
ATOM 584 O O . ASP A 1 76 ? -8.018 10.673 1.511 1.00 47.38 76 ASP A O 1
ATOM 588 N N . ASP A 1 77 ? -6.770 9.973 3.270 1.00 52.12 77 ASP A N 1
ATOM 589 C CA . ASP A 1 77 ? -5.458 10.526 2.901 1.00 52.12 77 ASP A CA 1
ATOM 590 C C . ASP A 1 77 ? -4.910 9.715 1.715 1.00 52.12 77 ASP A C 1
ATOM 592 O O . ASP A 1 77 ? -3.887 9.014 1.783 1.00 52.12 77 ASP A O 1
ATOM 596 N N . ASP A 1 78 ? -5.662 9.725 0.621 1.00 60.47 78 ASP A N 1
ATOM 597 C CA . ASP A 1 78 ? -5.284 9.141 -0.636 1.00 60.47 78 ASP A CA 1
ATOM 598 C C . ASP A 1 78 ? -4.053 9.862 -1.118 1.00 60.47 78 ASP A C 1
ATOM 600 O O . ASP A 1 78 ? -3.977 11.086 -1.215 1.00 60.47 78 ASP A O 1
ATOM 604 N N . ILE A 1 79 ? -3.025 9.041 -1.291 1.00 60.94 79 ILE A N 1
ATOM 605 C CA . ILE A 1 79 ? -1.687 9.496 -1.569 1.00 60.94 79 ILE A CA 1
ATOM 606 C C . ILE A 1 79 ? -1.745 10.066 -2.981 1.00 60.94 79 ILE A C 1
ATOM 608 O O . ILE A 1 79 ? -1.658 9.324 -3.955 1.00 60.94 79 ILE A O 1
ATOM 612 N N . VAL A 1 80 ? -1.940 11.382 -3.077 1.00 64.88 80 VAL A N 1
ATOM 613 C CA . VAL A 1 80 ? -1.887 12.105 -4.342 1.00 64.88 80 VAL A CA 1
ATOM 614 C C . VAL A 1 80 ? -0.451 11.983 -4.842 1.00 64.88 80 VAL A C 1
ATOM 616 O O . VAL A 1 80 ? 0.480 12.633 -4.347 1.00 64.88 80 VAL A O 1
ATOM 619 N N . GLU A 1 81 ? -0.255 11.050 -5.768 1.00 63.03 81 GLU A N 1
ATOM 620 C CA . GLU A 1 81 ? 0.997 10.870 -6.484 1.00 63.03 81 GLU A CA 1
ATOM 621 C C . GLU A 1 81 ? 1.184 12.117 -7.354 1.00 63.03 81 GLU A C 1
ATOM 623 O O . GLU A 1 81 ? 0.511 12.297 -8.362 1.00 63.03 81 GLU A O 1
ATOM 628 N N . SER A 1 82 ? 2.031 13.043 -6.895 1.00 67.94 82 SER A N 1
ATOM 629 C CA . SER A 1 82 ? 2.373 14.238 -7.659 1.00 67.94 82 SER A CA 1
ATOM 630 C C . SER A 1 82 ? 3.282 13.821 -8.804 1.00 67.94 82 SER A C 1
ATOM 632 O O . SER A 1 82 ? 4.285 13.145 -8.540 1.00 67.94 82 SER A O 1
ATOM 634 N N . ASP A 1 83 ? 2.973 14.245 -10.024 1.00 72.62 83 ASP A N 1
ATOM 635 C CA . ASP A 1 83 ? 3.790 13.940 -11.196 1.00 72.62 83 ASP A CA 1
ATOM 636 C C . ASP A 1 83 ? 5.258 14.349 -10.985 1.00 72.62 83 ASP A C 1
ATOM 638 O O . ASP A 1 83 ? 5.575 15.360 -10.350 1.00 72.62 83 ASP A O 1
ATOM 642 N N . VAL A 1 84 ? 6.181 13.524 -11.487 1.00 76.69 84 VAL A N 1
ATOM 643 C CA . VAL A 1 84 ? 7.613 13.835 -11.447 1.00 76.69 84 VAL A CA 1
ATOM 644 C C . VAL A 1 84 ? 7.939 14.758 -12.612 1.00 76.69 84 VAL A C 1
ATOM 646 O O . VAL A 1 84 ? 7.823 14.362 -13.768 1.00 76.69 84 VAL A O 1
ATOM 649 N N . GLU A 1 85 ? 8.427 15.958 -12.306 1.00 78.56 85 GLU A N 1
ATOM 650 C CA . GLU A 1 85 ? 8.938 16.904 -13.302 1.00 78.56 85 GLU A CA 1
ATOM 651 C C . GLU A 1 85 ? 10.245 16.380 -13.928 1.00 78.56 85 GLU A C 1
ATOM 653 O O . GLU A 1 85 ? 11.354 16.593 -13.411 1.00 78.56 85 GLU A O 1
ATOM 658 N N . LEU A 1 86 ? 10.108 15.647 -15.033 1.00 76.81 86 LEU A N 1
ATOM 659 C CA . LEU A 1 86 ? 11.195 15.082 -15.834 1.00 76.81 86 LEU A CA 1
ATOM 660 C C . LEU A 1 86 ? 11.558 16.016 -16.989 1.00 76.81 86 LEU A C 1
ATOM 662 O O . LEU A 1 86 ? 10.686 16.595 -17.634 1.00 76.81 86 LEU A O 1
ATOM 666 N N . ASP A 1 87 ? 12.854 16.132 -17.281 1.00 76.19 87 ASP A N 1
ATOM 667 C CA . ASP A 1 87 ? 13.289 16.814 -18.500 1.00 76.19 87 ASP A CA 1
ATOM 668 C C . ASP A 1 87 ? 13.074 15.880 -19.696 1.00 76.19 87 ASP A C 1
ATOM 670 O O . ASP A 1 87 ? 13.887 14.995 -19.961 1.00 76.19 87 ASP A O 1
ATOM 674 N N . ASN A 1 88 ? 11.954 16.060 -20.393 1.00 73.69 88 ASN A N 1
ATOM 675 C CA . ASN A 1 88 ? 11.576 15.254 -21.554 1.00 73.69 88 ASN A CA 1
ATOM 676 C C . ASN A 1 88 ? 12.184 15.772 -22.875 1.00 73.69 88 ASN A C 1
ATOM 678 O O . ASN A 1 88 ? 11.753 15.363 -23.955 1.00 73.69 88 ASN A O 1
ATOM 682 N N . THR A 1 89 ? 13.181 16.664 -22.825 1.00 74.31 89 THR A N 1
ATOM 683 C CA . THR A 1 89 ? 13.837 17.214 -24.021 1.00 74.31 89 THR A CA 1
ATOM 684 C C . THR A 1 89 ? 14.528 16.109 -24.831 1.00 74.31 89 THR A C 1
ATOM 686 O O . THR A 1 89 ? 15.617 15.647 -24.488 1.00 74.31 89 THR A O 1
ATOM 689 N N . GLY A 1 90 ? 13.906 15.707 -25.943 1.00 62.50 90 GLY A N 1
ATOM 690 C CA . GLY A 1 90 ? 14.389 14.634 -26.822 1.00 62.50 90 GLY A CA 1
ATOM 691 C C . GLY A 1 90 ? 13.742 13.262 -26.599 1.00 62.50 90 GLY A C 1
ATOM 692 O O . GLY A 1 90 ? 14.201 12.292 -27.200 1.00 62.50 90 GLY A O 1
ATOM 693 N N . VAL A 1 91 ? 12.692 13.168 -25.776 1.00 76.56 91 VAL A N 1
ATOM 694 C CA . VAL A 1 91 ? 11.803 11.995 -25.753 1.00 76.56 91 VAL A CA 1
ATOM 695 C C . VAL A 1 91 ? 10.932 12.005 -27.010 1.00 76.56 91 VAL A C 1
ATOM 697 O O . VAL A 1 91 ? 10.397 13.047 -27.389 1.00 76.56 91 VAL A O 1
ATOM 700 N N . VAL A 1 92 ? 10.796 10.848 -27.651 1.00 75.38 92 VAL A N 1
ATOM 701 C CA . VAL A 1 92 ? 9.956 10.634 -28.836 1.00 75.38 92 VAL A CA 1
ATOM 702 C C . VAL A 1 92 ? 8.781 9.741 -28.441 1.00 75.38 92 VAL A C 1
ATOM 704 O O . VAL A 1 92 ? 8.936 8.831 -27.624 1.00 75.38 92 VAL A O 1
ATOM 707 N N . GLU A 1 93 ? 7.597 10.008 -28.993 1.00 69.88 93 GLU A N 1
ATOM 708 C CA . GLU A 1 93 ? 6.426 9.161 -28.752 1.00 69.88 93 GLU A CA 1
ATOM 709 C C . GLU A 1 93 ? 6.669 7.724 -29.254 1.00 69.88 93 GLU A C 1
ATOM 711 O O . GLU A 1 93 ? 7.380 7.533 -30.246 1.00 69.88 93 GLU A O 1
ATOM 716 N N . PRO A 1 94 ? 6.104 6.695 -28.593 1.00 66.31 94 PRO A N 1
ATOM 717 C CA . PRO A 1 94 ? 6.203 5.327 -29.076 1.00 66.31 94 PRO A CA 1
ATOM 718 C C . PRO A 1 94 ? 5.551 5.198 -30.451 1.00 66.31 94 PRO A C 1
ATOM 720 O O . PRO A 1 94 ? 4.368 5.500 -30.618 1.00 66.31 94 PRO A O 1
ATOM 723 N N . ASP A 1 95 ? 6.322 4.701 -31.411 1.00 65.50 95 ASP A N 1
ATOM 724 C CA . ASP A 1 95 ? 5.806 4.320 -32.716 1.00 65.50 95 ASP A CA 1
ATOM 725 C C . ASP A 1 95 ? 4.757 3.200 -32.561 1.00 65.50 95 ASP A C 1
ATOM 727 O O . ASP A 1 95 ? 4.970 2.225 -31.832 1.00 65.50 95 ASP A O 1
ATOM 731 N N . ASN A 1 96 ? 3.604 3.379 -33.209 1.00 65.56 96 ASN A N 1
ATOM 732 C CA . ASN A 1 96 ? 2.482 2.436 -33.213 1.00 65.56 96 ASN A CA 1
ATOM 733 C C . ASN A 1 96 ? 2.279 1.787 -34.593 1.00 65.56 96 ASN A C 1
ATOM 735 O O . ASN A 1 96 ? 1.249 1.140 -34.816 1.00 65.56 96 ASN A O 1
ATOM 739 N N . ASP A 1 97 ? 3.230 1.959 -35.514 1.00 69.25 97 ASP A N 1
ATOM 740 C CA . ASP A 1 97 ? 3.191 1.324 -36.823 1.00 69.25 97 ASP A CA 1
ATOM 741 C C . ASP A 1 97 ? 3.160 -0.216 -36.725 1.00 69.25 97 ASP A C 1
ATOM 743 O O . ASP A 1 97 ? 3.610 -0.815 -35.736 1.00 69.25 97 ASP A O 1
ATOM 747 N N . PRO A 1 98 ? 2.611 -0.904 -37.748 1.00 69.25 98 PRO A N 1
ATOM 748 C CA . PRO A 1 98 ? 2.625 -2.359 -37.810 1.00 69.25 98 PRO A CA 1
ATOM 749 C C . PRO A 1 98 ? 4.048 -2.915 -37.638 1.00 69.25 98 PRO A C 1
ATOM 751 O O . PRO A 1 98 ? 4.987 -2.345 -38.198 1.00 69.25 98 PRO A O 1
ATOM 754 N N . PRO A 1 99 ? 4.234 -4.048 -36.929 1.00 63.97 99 PRO A N 1
ATOM 755 C CA . PRO A 1 99 ? 5.553 -4.643 -36.749 1.00 63.97 99 PRO A CA 1
ATOM 756 C C . PRO A 1 99 ? 6.285 -4.813 -38.084 1.00 63.97 99 PRO A C 1
ATOM 758 O O . PRO A 1 99 ? 5.789 -5.491 -38.987 1.00 63.97 99 PRO A O 1
ATOM 761 N N . GLN A 1 100 ? 7.462 -4.192 -38.194 1.00 64.62 100 GLN A N 1
ATOM 762 C CA . GLN A 1 100 ? 8.308 -4.272 -39.385 1.00 64.62 100 GLN A CA 1
ATOM 763 C C . GLN A 1 100 ? 8.694 -5.732 -39.684 1.00 64.62 100 GLN A C 1
ATOM 765 O O . GLN A 1 100 ? 8.645 -6.604 -38.813 1.00 64.62 100 GLN A O 1
ATOM 770 N N . MET A 1 101 ? 9.064 -6.029 -40.931 1.00 63.34 101 MET A N 1
ATOM 771 C CA . MET A 1 101 ? 9.412 -7.396 -41.331 1.00 63.34 101 MET A CA 1
ATOM 772 C C . MET A 1 101 ? 10.805 -7.777 -40.805 1.00 63.34 101 MET A C 1
ATOM 774 O O . MET A 1 101 ? 11.812 -7.254 -41.268 1.00 63.34 101 MET A O 1
ATOM 778 N N . MET A 1 102 ? 10.859 -8.700 -39.836 1.00 58.78 102 MET A N 1
ATOM 779 C CA . MET A 1 102 ? 12.079 -9.011 -39.064 1.00 58.78 102 MET A CA 1
ATOM 780 C C . MET A 1 102 ? 12.814 -10.307 -39.468 1.00 58.78 102 MET A C 1
ATOM 782 O O . MET A 1 102 ? 13.690 -10.745 -38.722 1.00 58.78 102 MET A O 1
ATOM 786 N N . GLY A 1 103 ? 12.467 -10.934 -40.599 1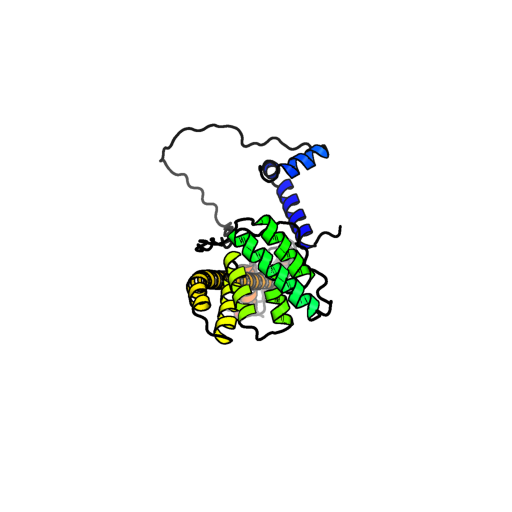.00 65.62 103 GLY A N 1
ATOM 787 C CA . GLY A 1 103 ? 13.034 -12.221 -41.046 1.00 65.62 103 GLY A CA 1
ATOM 788 C C . GLY A 1 103 ? 12.635 -13.436 -40.190 1.00 65.62 103 GLY A C 1
ATOM 789 O O . GLY A 1 10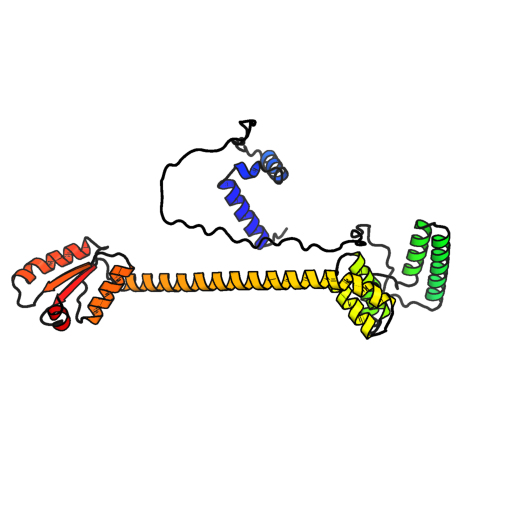3 ? 11.886 -13.305 -39.222 1.00 65.62 103 GLY A O 1
ATOM 790 N N . ASP A 1 104 ? 13.131 -14.631 -40.545 1.00 67.75 104 ASP A N 1
ATOM 791 C CA . ASP A 1 104 ? 13.129 -15.795 -39.640 1.00 67.75 104 ASP A CA 1
ATOM 792 C C . ASP A 1 104 ? 14.452 -15.815 -38.853 1.00 67.75 104 ASP A C 1
ATOM 794 O O . ASP A 1 104 ? 15.511 -16.063 -39.437 1.00 67.75 104 ASP A O 1
ATOM 798 N N . PRO A 1 105 ? 14.427 -15.580 -37.530 1.00 61.78 105 PRO A N 1
ATOM 799 C CA . PRO A 1 105 ? 15.646 -15.471 -36.739 1.00 61.78 105 PRO A CA 1
ATOM 800 C C . PRO A 1 105 ? 16.361 -16.805 -36.444 1.00 61.78 105 PRO A C 1
ATOM 802 O O . PRO A 1 105 ? 17.356 -16.791 -35.713 1.00 61.78 105 PRO A O 1
ATOM 805 N N . SER A 1 106 ? 15.849 -17.942 -36.935 1.00 68.19 106 SER A N 1
ATOM 806 C CA . SER A 1 106 ? 16.473 -19.275 -36.811 1.00 68.19 106 SER A CA 1
ATOM 807 C C . SER A 1 106 ? 17.283 -19.698 -38.046 1.00 68.19 106 SER A C 1
ATOM 809 O O . SER A 1 106 ? 17.852 -20.789 -38.053 1.00 68.19 106 SER A O 1
ATOM 811 N N . VAL A 1 107 ? 17.335 -18.870 -39.094 1.00 77.19 107 VAL A N 1
ATOM 812 C CA . VAL A 1 107 ? 18.079 -19.164 -40.329 1.00 77.19 107 VAL A CA 1
ATOM 813 C C . VAL A 1 107 ? 19.587 -18.998 -40.110 1.00 77.19 107 VAL A C 1
ATOM 815 O O . VAL A 1 107 ? 20.048 -17.964 -39.626 1.00 77.19 107 VAL A O 1
ATOM 818 N N . GLU A 1 108 ? 20.375 -20.002 -40.505 1.00 71.94 108 GLU A N 1
ATOM 819 C CA . GLU A 1 108 ? 21.839 -19.909 -40.505 1.00 71.94 108 GLU A CA 1
ATOM 820 C C . GLU A 1 108 ? 22.313 -18.922 -41.583 1.00 71.94 108 GLU A C 1
ATOM 822 O O . GLU A 1 108 ? 22.223 -19.190 -42.781 1.00 71.94 108 GLU A O 1
ATOM 827 N N . VAL A 1 109 ? 22.831 -17.767 -41.158 1.00 74.00 109 VAL A N 1
ATOM 828 C CA . VAL A 1 109 ? 23.284 -16.706 -42.070 1.00 74.00 109 VAL A CA 1
ATOM 829 C C . VAL A 1 109 ? 24.623 -17.095 -42.711 1.00 74.00 109 VAL A C 1
ATOM 831 O O . VAL A 1 109 ? 25.680 -17.010 -42.067 1.00 74.00 109 VAL A O 1
ATOM 834 N N . THR A 1 110 ? 24.583 -17.499 -43.983 1.00 83.25 110 THR A N 1
ATOM 835 C CA . THR A 1 110 ? 25.767 -17.825 -44.798 1.00 83.25 110 THR A CA 1
ATOM 836 C C . THR A 1 110 ? 26.620 -16.586 -45.096 1.00 83.25 110 THR A C 1
ATOM 838 O O . THR A 1 110 ? 26.202 -15.454 -44.857 1.00 83.25 110 THR A O 1
ATOM 841 N N . GLU A 1 111 ? 27.837 -16.784 -45.605 1.00 79.50 111 GLU A N 1
ATOM 842 C CA . GLU A 1 111 ? 28.734 -15.687 -46.003 1.00 79.50 111 GLU A CA 1
ATOM 843 C C . GLU A 1 111 ? 28.098 -14.819 -47.106 1.00 79.50 111 GLU A C 1
ATOM 845 O O . GLU A 1 111 ? 27.974 -13.609 -46.927 1.00 79.50 111 GLU A O 1
ATOM 850 N N . ASP A 1 112 ? 27.522 -15.447 -48.139 1.00 84.56 112 ASP A N 1
ATOM 851 C CA . ASP A 1 112 ? 26.781 -14.767 -49.213 1.00 84.56 112 ASP A CA 1
ATOM 852 C C . ASP A 1 112 ? 25.618 -13.898 -48.690 1.00 84.56 112 ASP A C 1
ATOM 854 O O . ASP A 1 112 ? 25.378 -12.799 -49.191 1.00 84.56 112 ASP A O 1
ATOM 858 N N . MET A 1 113 ? 24.896 -14.358 -47.658 1.00 81.00 113 MET A N 1
ATOM 859 C CA . MET A 1 113 ? 23.800 -13.594 -47.042 1.00 81.00 113 MET A CA 1
ATOM 860 C C . MET A 1 113 ? 24.307 -12.369 -46.266 1.00 81.00 113 MET A C 1
ATOM 862 O O . MET A 1 113 ? 23.618 -11.348 -46.217 1.00 81.00 113 MET A O 1
ATOM 866 N N . ARG A 1 114 ? 25.516 -12.432 -45.687 1.00 76.75 114 ARG A N 1
ATOM 867 C CA . ARG A 1 114 ? 26.152 -11.284 -45.012 1.00 76.75 114 ARG A CA 1
ATOM 868 C C . ARG A 1 114 ? 26.610 -10.247 -46.024 1.00 76.75 114 ARG A C 1
ATOM 870 O O . ARG A 1 114 ? 26.339 -9.066 -45.819 1.00 76.75 114 ARG A O 1
ATOM 877 N N . ASP A 1 115 ? 27.235 -10.682 -47.113 1.00 83.19 115 ASP A N 1
ATOM 878 C CA . ASP A 1 115 ? 27.700 -9.794 -48.180 1.00 83.19 115 ASP A CA 1
ATOM 879 C C . ASP A 1 115 ? 26.522 -9.124 -48.901 1.00 83.19 115 ASP A C 1
ATOM 881 O O . ASP A 1 115 ? 26.549 -7.915 -49.143 1.00 83.19 115 ASP A O 1
ATOM 885 N N . ALA A 1 116 ? 25.434 -9.863 -49.148 1.00 85.12 116 ALA A N 1
ATOM 886 C CA . ALA A 1 116 ? 24.188 -9.301 -49.665 1.00 85.12 116 ALA A CA 1
ATOM 887 C C . ALA A 1 116 ? 23.582 -8.265 -48.697 1.00 85.12 116 ALA A C 1
ATOM 889 O O . ALA A 1 116 ? 23.316 -7.134 -49.101 1.00 85.12 116 ALA A O 1
ATOM 890 N N . ALA A 1 117 ? 23.448 -8.588 -47.404 1.00 79.88 117 ALA A N 1
ATOM 891 C CA . ALA A 1 117 ? 22.949 -7.640 -46.402 1.00 79.88 117 ALA A CA 1
ATOM 892 C C . ALA A 1 117 ? 23.853 -6.398 -46.246 1.00 79.88 117 ALA A C 1
ATOM 894 O O . ALA A 1 117 ? 23.364 -5.292 -46.010 1.00 79.88 117 ALA A O 1
ATOM 895 N N . GLN A 1 118 ? 25.172 -6.551 -46.401 1.00 78.25 118 GLN A N 1
ATOM 896 C CA . GLN A 1 118 ? 26.123 -5.440 -46.386 1.00 78.25 118 GLN A CA 1
ATOM 897 C C . GLN A 1 118 ? 26.015 -4.568 -47.648 1.00 78.25 118 GLN A C 1
ATOM 899 O O . GLN A 1 118 ? 26.160 -3.349 -47.550 1.00 78.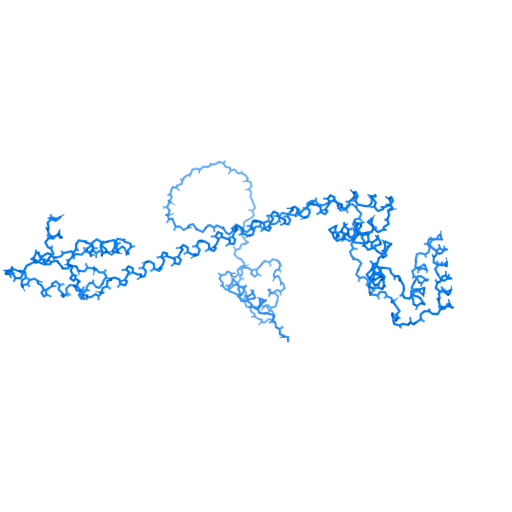25 118 GLN A O 1
ATOM 904 N N . SER A 1 119 ? 25.703 -5.162 -48.804 1.00 88.75 119 SER A N 1
ATOM 905 C CA . SER A 1 119 ? 25.400 -4.442 -50.046 1.00 88.75 119 SER A CA 1
ATOM 906 C C . SER A 1 119 ? 24.117 -3.613 -49.925 1.00 88.75 119 SER A C 1
ATOM 908 O O . SER A 1 119 ? 24.141 -2.411 -50.188 1.00 88.75 119 SER A O 1
ATOM 910 N N . GLU A 1 120 ? 23.019 -4.194 -49.428 1.00 85.19 120 GLU A N 1
ATOM 911 C CA . GLU A 1 120 ? 21.771 -3.443 -49.206 1.00 85.19 120 GLU A CA 1
ATOM 912 C C . GLU A 1 120 ? 21.948 -2.328 -48.163 1.00 85.19 120 GLU A C 1
ATOM 914 O O . GLU A 1 120 ? 21.457 -1.213 -48.338 1.00 85.19 120 GLU A O 1
ATOM 919 N N . LYS A 1 121 ? 22.761 -2.556 -47.124 1.00 77.69 121 LYS A N 1
ATOM 920 C CA . LYS A 1 121 ? 23.127 -1.509 -46.160 1.00 77.69 121 LYS A CA 1
ATOM 921 C C . LYS A 1 121 ? 23.893 -0.337 -46.795 1.00 77.69 121 LYS A C 1
ATOM 923 O O . LYS A 1 121 ? 23.710 0.800 -46.358 1.00 77.69 121 LYS A O 1
ATOM 928 N N . LEU A 1 122 ? 24.750 -0.583 -47.790 1.00 84.12 122 LEU A N 1
ATOM 929 C CA . LEU A 1 122 ? 25.429 0.490 -48.525 1.00 84.12 122 LEU A CA 1
ATOM 930 C C . LEU A 1 122 ? 24.413 1.315 -49.328 1.00 84.12 122 LEU A C 1
ATOM 932 O O . LEU A 1 122 ? 24.384 2.532 -49.170 1.00 84.12 122 LEU A O 1
ATOM 936 N N . LYS A 1 123 ? 23.491 0.664 -50.052 1.00 85.44 123 LYS A N 1
ATOM 937 C CA . LYS A 1 123 ? 22.400 1.359 -50.766 1.00 85.44 123 LYS A CA 1
ATOM 938 C C . LYS A 1 123 ? 21.506 2.171 -49.826 1.00 85.44 123 LYS A C 1
ATOM 940 O O . LYS A 1 123 ? 21.127 3.289 -50.162 1.00 85.44 123 LYS A O 1
ATOM 945 N N . ALA A 1 124 ? 21.213 1.655 -48.630 1.00 75.75 124 ALA A N 1
ATOM 946 C CA . ALA A 1 124 ? 20.499 2.410 -47.604 1.00 75.75 124 ALA A CA 1
ATOM 947 C C . ALA A 1 124 ? 21.267 3.669 -47.165 1.00 75.75 124 ALA A C 1
ATOM 949 O O . ALA A 1 124 ? 20.669 4.732 -47.018 1.00 75.75 124 ALA A O 1
ATOM 950 N N . SER A 1 125 ? 22.587 3.568 -46.977 1.00 71.31 125 SER A N 1
ATOM 951 C CA . SER A 1 125 ? 23.443 4.712 -46.634 1.00 71.31 125 SER A CA 1
ATOM 952 C C . SER A 1 125 ? 23.454 5.771 -47.739 1.00 71.31 125 SER A C 1
ATOM 954 O O . SER A 1 125 ? 23.365 6.964 -47.445 1.00 71.31 125 SER A O 1
ATOM 956 N N . ASP A 1 126 ? 23.521 5.342 -48.998 1.00 81.56 126 ASP A N 1
ATOM 957 C CA . ASP A 1 126 ? 23.485 6.236 -50.154 1.00 81.56 126 ASP A CA 1
ATOM 958 C C . ASP A 1 126 ? 22.113 6.926 -50.260 1.00 81.56 126 ASP A C 1
ATOM 960 O O . ASP A 1 126 ? 22.050 8.154 -50.341 1.00 81.56 126 ASP A O 1
ATOM 964 N N . ALA A 1 127 ? 21.012 6.179 -50.115 1.00 75.56 127 ALA A N 1
ATOM 965 C CA . ALA A 1 127 ? 19.650 6.718 -50.093 1.00 75.56 127 ALA A CA 1
ATOM 966 C C . ALA A 1 127 ? 19.417 7.723 -48.944 1.00 75.56 127 ALA A C 1
ATOM 968 O O . ALA A 1 127 ? 18.778 8.755 -49.157 1.00 75.56 127 ALA A O 1
ATOM 969 N N . ILE A 1 128 ? 19.987 7.489 -47.752 1.00 65.38 128 ILE A N 1
ATOM 970 C CA . ILE A 1 128 ? 19.988 8.466 -46.644 1.00 65.38 128 ILE A CA 1
ATOM 971 C C . ILE A 1 128 ? 20.732 9.744 -47.049 1.00 65.38 128 ILE A C 1
ATOM 973 O O . ILE A 1 128 ? 20.240 10.841 -46.785 1.00 65.38 128 ILE A O 1
ATOM 977 N N . SER A 1 129 ? 21.889 9.625 -47.710 1.00 72.94 129 SER A N 1
ATOM 978 C CA . SER A 1 129 ? 22.674 10.786 -48.160 1.00 72.94 129 SER A CA 1
ATOM 979 C C . SER A 1 129 ? 21.957 11.617 -49.235 1.00 72.94 129 SER A C 1
ATOM 981 O O . SER A 1 129 ? 22.108 12.838 -49.273 1.00 72.94 129 SER A O 1
ATOM 983 N N . GLU A 1 130 ? 21.116 10.975 -50.051 1.00 87.31 130 GLU A N 1
ATOM 984 C CA . GLU A 1 130 ? 20.240 11.616 -51.039 1.00 87.31 130 GLU A CA 1
ATOM 985 C C . GLU A 1 130 ? 18.907 12.121 -50.444 1.00 87.31 130 GLU A C 1
ATOM 987 O O . GLU A 1 130 ? 18.105 12.729 -51.154 1.00 87.31 130 GLU A O 1
ATOM 992 N N . GLY A 1 131 ? 18.649 11.888 -49.150 1.00 73.12 131 GLY A N 1
ATOM 993 C CA . GLY A 1 131 ? 17.416 12.290 -48.460 1.00 73.12 131 GLY A CA 1
ATOM 994 C C . GLY A 1 131 ? 16.190 11.413 -48.753 1.00 73.12 131 GLY A C 1
ATOM 995 O O . GLY A 1 131 ? 15.073 11.779 -48.385 1.00 73.12 131 GLY A O 1
ATOM 996 N N . LYS A 1 132 ? 16.369 10.254 -49.396 1.00 76.62 132 LYS A N 1
ATOM 997 C CA . LYS A 1 132 ? 15.302 9.315 -49.774 1.00 76.62 132 LYS A CA 1
ATOM 998 C C . LYS A 1 132 ? 15.032 8.311 -48.653 1.00 76.62 132 LYS A C 1
ATOM 1000 O O . LYS A 1 132 ? 15.434 7.149 -48.712 1.00 76.62 132 LYS A O 1
ATOM 1005 N N . LEU A 1 133 ? 14.362 8.781 -47.605 1.00 58.34 133 LEU A N 1
ATOM 1006 C CA . LEU A 1 133 ? 14.166 8.005 -46.377 1.00 58.34 133 LEU A CA 1
ATOM 1007 C C . LEU A 1 133 ? 13.339 6.724 -46.594 1.00 58.34 133 LEU A C 1
ATOM 1009 O O . LEU A 1 133 ? 13.707 5.685 -46.055 1.00 58.34 133 LEU A O 1
ATOM 1013 N N . ASP A 1 134 ? 12.303 6.756 -47.436 1.00 69.75 134 ASP A N 1
ATOM 1014 C CA . ASP A 1 134 ? 11.468 5.574 -47.718 1.00 69.75 134 ASP A CA 1
ATOM 1015 C C . ASP A 1 134 ? 12.251 4.466 -48.449 1.00 69.75 134 ASP A C 1
ATOM 1017 O O . ASP A 1 134 ? 12.140 3.285 -48.121 1.00 69.75 134 ASP A O 1
ATOM 1021 N N . GLU A 1 135 ? 13.103 4.838 -49.413 1.00 72.50 135 GLU A N 1
ATOM 1022 C CA . GLU A 1 135 ? 14.005 3.897 -50.092 1.00 72.50 135 GLU A CA 1
ATOM 1023 C C . GLU A 1 135 ? 15.025 3.314 -49.103 1.00 72.50 135 GLU A C 1
ATOM 1025 O O . GLU A 1 135 ? 15.245 2.104 -49.085 1.00 72.50 135 GLU A O 1
ATOM 1030 N N . ALA A 1 136 ? 15.588 4.142 -48.217 1.00 66.75 136 ALA A N 1
ATOM 1031 C CA . ALA A 1 136 ? 16.507 3.685 -47.180 1.00 66.75 136 ALA A CA 1
ATOM 1032 C C . ALA A 1 136 ? 15.867 2.692 -46.193 1.00 66.75 136 ALA A C 1
ATOM 1034 O O . ALA A 1 136 ? 16.512 1.712 -45.820 1.00 66.75 136 ALA A O 1
ATOM 1035 N N . VAL A 1 137 ? 14.607 2.905 -45.793 1.00 70.69 137 VAL A N 1
ATOM 1036 C CA . VAL A 1 137 ? 13.851 1.966 -44.942 1.00 70.69 137 VAL A CA 1
ATOM 1037 C C . VAL A 1 137 ? 13.636 0.630 -45.655 1.00 70.69 137 VAL A C 1
ATOM 1039 O O . VAL A 1 137 ? 13.815 -0.420 -45.034 1.00 70.69 137 VAL A O 1
ATOM 1042 N N . ASN A 1 138 ? 13.331 0.640 -46.955 1.00 77.88 138 ASN A N 1
ATOM 1043 C CA . ASN A 1 138 ? 13.192 -0.588 -47.740 1.00 77.88 138 ASN A CA 1
ATOM 1044 C C . ASN A 1 138 ? 14.520 -1.360 -47.825 1.00 77.88 138 ASN A C 1
ATOM 1046 O O . ASN A 1 138 ? 14.555 -2.535 -47.463 1.00 77.88 138 ASN A O 1
ATOM 1050 N N . TYR A 1 139 ? 15.629 -0.701 -48.180 1.00 79.38 139 TYR A N 1
ATOM 1051 C CA . TYR A 1 139 ? 16.954 -1.339 -48.221 1.00 79.38 139 TYR A CA 1
ATOM 1052 C C . TYR A 1 139 ? 17.414 -1.857 -46.845 1.00 79.38 139 TYR A C 1
ATOM 1054 O O . TYR A 1 139 ? 18.019 -2.925 -46.750 1.00 79.38 139 TYR A O 1
ATOM 1062 N N . LEU A 1 140 ? 17.100 -1.150 -45.751 1.00 71.44 140 LEU A N 1
ATOM 1063 C CA . LEU A 1 140 ? 17.354 -1.640 -44.390 1.00 71.44 140 LEU A CA 1
ATOM 1064 C C . LEU A 1 140 ? 16.484 -2.853 -44.043 1.00 71.44 140 LEU A C 1
ATOM 1066 O O . LEU A 1 140 ? 16.971 -3.777 -43.397 1.00 71.44 140 LEU A O 1
ATOM 1070 N N . THR A 1 141 ? 15.229 -2.879 -44.491 1.00 76.75 141 THR A N 1
ATOM 1071 C CA . THR A 1 141 ? 14.321 -4.018 -44.297 1.00 76.75 141 THR A CA 1
ATOM 1072 C C . THR A 1 141 ? 14.810 -5.244 -45.071 1.00 76.75 141 THR A C 1
ATOM 1074 O O . THR A 1 141 ? 14.859 -6.337 -44.514 1.00 76.75 141 THR A O 1
ATOM 1077 N N . GLU A 1 142 ? 15.266 -5.080 -46.314 1.00 81.62 142 GLU A N 1
ATOM 1078 C CA . GLU A 1 142 ? 15.885 -6.158 -47.096 1.00 81.62 142 GLU A CA 1
ATOM 1079 C C . GLU A 1 142 ? 17.187 -6.657 -46.448 1.00 81.62 142 GLU A C 1
ATOM 1081 O O . GLU A 1 142 ? 17.375 -7.866 -46.295 1.00 81.62 142 GLU A O 1
ATOM 1086 N N . ALA A 1 143 ? 18.038 -5.750 -45.951 1.00 76.56 143 ALA A N 1
ATOM 1087 C CA . ALA A 1 143 ? 19.223 -6.112 -45.175 1.00 76.56 143 ALA A CA 1
ATOM 1088 C C . ALA A 1 143 ? 18.876 -6.897 -43.892 1.00 76.56 143 ALA A C 1
ATOM 1090 O O . ALA A 1 143 ? 19.606 -7.822 -43.539 1.00 76.56 143 ALA A O 1
ATOM 1091 N N . ILE A 1 144 ? 17.759 -6.576 -43.222 1.00 72.56 144 ILE A N 1
ATOM 1092 C CA . ILE A 1 144 ? 17.240 -7.309 -42.052 1.00 72.56 144 ILE A CA 1
ATOM 1093 C C . ILE A 1 144 ? 16.647 -8.668 -42.450 1.00 72.56 144 ILE A C 1
ATOM 1095 O O . ILE A 1 144 ? 16.809 -9.635 -41.716 1.00 72.56 144 ILE A O 1
ATOM 1099 N N . MET A 1 145 ? 15.998 -8.795 -43.606 1.00 77.00 145 MET A N 1
ATOM 1100 C CA . MET A 1 145 ? 15.491 -10.088 -44.086 1.00 77.00 145 MET A CA 1
ATOM 1101 C C . MET A 1 145 ? 16.631 -11.045 -44.483 1.00 77.00 145 MET A C 1
ATOM 1103 O O . MET A 1 145 ? 16.508 -12.254 -44.287 1.00 77.00 145 MET A O 1
ATOM 1107 N N . LEU A 1 146 ? 17.739 -10.513 -45.013 1.00 77.12 146 LEU A N 1
ATOM 1108 C CA . LEU A 1 146 ? 18.945 -11.264 -45.397 1.00 77.12 146 LEU A CA 1
ATOM 1109 C C . LEU A 1 146 ? 19.859 -11.577 -44.205 1.00 77.12 146 LEU A C 1
ATOM 1111 O O . LEU A 1 146 ? 20.420 -12.665 -44.106 1.00 77.12 146 LEU A O 1
ATOM 1115 N N . ASN A 1 147 ? 19.997 -10.633 -43.280 1.00 68.38 147 ASN A N 1
ATOM 1116 C CA . ASN A 1 147 ? 20.661 -10.826 -42.002 1.00 68.38 147 ASN A CA 1
ATOM 1117 C C . ASN A 1 147 ? 19.730 -10.303 -40.901 1.00 68.38 147 ASN A C 1
ATOM 1119 O O . ASN A 1 147 ? 19.788 -9.107 -40.591 1.00 68.38 147 ASN A O 1
ATOM 1123 N N . PRO A 1 148 ? 18.904 -11.180 -40.291 1.00 62.81 148 PRO A N 1
ATOM 1124 C CA . PRO A 1 148 ? 18.019 -10.839 -39.177 1.00 62.81 148 PRO A CA 1
ATOM 1125 C C . PRO A 1 148 ? 18.840 -10.548 -37.912 1.00 62.81 148 PRO A C 1
ATOM 1127 O O . PRO A 1 148 ? 18.884 -11.376 -37.013 1.00 62.81 148 PRO A O 1
ATOM 1130 N N . THR A 1 149 ? 19.554 -9.408 -37.948 1.00 57.88 149 THR A N 1
ATOM 1131 C CA . THR A 1 149 ? 20.574 -8.749 -37.091 1.00 57.88 149 THR A CA 1
ATOM 1132 C C . THR A 1 149 ? 20.274 -7.394 -36.387 1.00 57.88 149 THR A C 1
ATOM 1134 O O . THR A 1 149 ? 21.097 -6.926 -35.599 1.00 57.88 149 THR A O 1
ATOM 1137 N N . TYR A 1 150 ? 19.200 -6.659 -36.741 1.00 54.53 150 TYR A N 1
ATOM 1138 C CA . TYR A 1 150 ? 19.066 -5.188 -36.511 1.00 54.53 150 TYR A CA 1
ATOM 1139 C C . TYR A 1 150 ? 17.621 -4.733 -36.145 1.00 54.53 150 TYR A C 1
ATOM 1141 O O . TYR A 1 150 ? 16.682 -5.215 -36.763 1.00 54.53 150 TYR A O 1
ATOM 1149 N N . ALA A 1 151 ? 17.302 -3.834 -35.187 1.00 54.25 151 ALA A N 1
ATOM 1150 C CA . ALA A 1 151 ? 18.129 -3.106 -34.203 1.00 54.25 151 ALA A CA 1
ATOM 1151 C C . ALA A 1 151 ? 17.607 -3.119 -32.727 1.00 54.25 151 ALA A C 1
ATOM 1153 O O . ALA A 1 151 ? 18.305 -3.649 -31.872 1.00 54.25 151 ALA A O 1
ATOM 1154 N N . ILE A 1 152 ? 16.418 -2.593 -32.365 1.00 50.44 152 ILE A N 1
ATOM 1155 C CA . ILE A 1 152 ? 15.951 -2.503 -30.941 1.00 50.44 152 ILE A CA 1
ATOM 1156 C C . ILE A 1 152 ? 15.657 -3.885 -30.330 1.00 50.44 152 ILE A C 1
ATOM 1158 O O . ILE A 1 152 ? 16.141 -4.210 -29.244 1.00 50.44 152 ILE A O 1
ATOM 1162 N N . LEU A 1 153 ? 14.949 -4.740 -31.074 1.00 50.09 153 LEU A N 1
ATOM 1163 C CA . LEU A 1 153 ? 14.801 -6.168 -30.762 1.00 50.09 153 LEU A CA 1
ATOM 1164 C C . LEU A 1 153 ? 16.156 -6.895 -30.710 1.00 50.09 153 LEU A C 1
ATOM 1166 O O . LEU A 1 153 ? 16.289 -7.897 -30.014 1.00 50.09 153 LEU A O 1
ATOM 1170 N N . TYR A 1 154 ? 17.181 -6.361 -31.379 1.00 54.53 154 TYR A N 1
ATOM 1171 C CA . TYR A 1 154 ? 18.523 -6.939 -31.432 1.00 54.53 154 TYR A CA 1
ATOM 1172 C C . TYR A 1 154 ? 19.452 -6.448 -30.356 1.00 54.53 154 TYR A C 1
ATOM 1174 O O . TYR A 1 154 ? 20.360 -7.175 -29.996 1.00 54.53 154 TYR A O 1
ATOM 1182 N N . ALA A 1 155 ? 19.215 -5.291 -29.761 1.00 52.91 155 ALA A N 1
ATOM 1183 C CA . ALA A 1 155 ? 19.930 -4.943 -28.553 1.00 52.91 155 ALA A CA 1
ATOM 1184 C C . ALA A 1 155 ? 19.584 -5.955 -27.438 1.00 52.91 155 ALA A C 1
ATOM 1186 O O . ALA A 1 155 ? 20.461 -6.379 -26.700 1.00 52.91 155 ALA A O 1
ATOM 1187 N N . THR A 1 156 ? 18.341 -6.452 -27.383 1.00 54.31 156 THR A N 1
ATOM 1188 C CA . THR A 1 156 ? 17.960 -7.581 -26.514 1.00 54.31 156 THR A CA 1
ATOM 1189 C C . THR A 1 156 ? 18.448 -8.931 -27.059 1.00 54.31 156 THR A C 1
ATOM 1191 O O . THR A 1 156 ? 19.197 -9.610 -26.366 1.00 54.31 156 THR A O 1
ATOM 1194 N N . ARG A 1 157 ? 18.125 -9.303 -28.306 1.00 47.34 157 ARG A N 1
ATOM 1195 C CA . ARG A 1 157 ? 18.490 -10.613 -28.888 1.00 47.34 157 ARG A CA 1
ATOM 1196 C C . ARG A 1 157 ? 20.003 -10.826 -29.050 1.00 47.34 157 ARG A C 1
ATOM 1198 O O . ARG A 1 157 ? 20.501 -11.925 -28.846 1.00 47.34 157 ARG A O 1
ATOM 1205 N N . ALA A 1 158 ? 20.771 -9.791 -29.380 1.00 53.88 158 ALA A N 1
ATOM 1206 C CA . ALA A 1 158 ? 22.231 -9.875 -29.435 1.00 53.88 158 ALA A CA 1
ATOM 1207 C C . ALA A 1 158 ? 22.867 -9.910 -28.039 1.00 53.88 158 ALA A C 1
ATOM 1209 O O . ALA A 1 158 ? 23.996 -10.369 -27.940 1.00 53.88 158 ALA A O 1
ATOM 1210 N N . LEU A 1 159 ? 22.163 -9.494 -26.978 1.00 59.81 159 LEU A N 1
ATOM 1211 C CA . LEU A 1 159 ? 22.569 -9.756 -25.592 1.00 59.81 159 LEU A CA 1
ATOM 1212 C C . LEU A 1 159 ? 22.138 -11.149 -25.105 1.00 59.81 159 LEU A C 1
ATOM 1214 O O . LEU A 1 159 ? 22.795 -11.709 -24.239 1.00 59.81 159 LEU A O 1
ATOM 1218 N N . GLU A 1 160 ? 21.096 -11.752 -25.682 1.00 60.38 160 GLU A N 1
ATOM 1219 C CA . GLU A 1 160 ? 20.792 -13.181 -25.486 1.00 60.38 160 GLU A CA 1
ATOM 1220 C C . GLU A 1 160 ? 21.847 -14.080 -26.161 1.00 60.38 160 GLU A C 1
ATOM 1222 O O . GLU A 1 160 ? 22.204 -15.123 -25.620 1.00 60.38 160 GLU A O 1
ATOM 1227 N N . ILE A 1 161 ? 22.370 -13.665 -27.323 1.00 56.31 161 ILE A N 1
ATOM 1228 C CA . ILE A 1 161 ? 23.400 -14.391 -28.090 1.00 56.31 161 ILE A CA 1
ATOM 1229 C C . ILE A 1 161 ? 24.826 -14.068 -27.599 1.00 56.31 161 ILE A C 1
ATOM 1231 O O . ILE A 1 161 ? 25.683 -14.949 -27.568 1.00 56.31 161 ILE A O 1
ATOM 1235 N N . ASN A 1 162 ? 25.095 -12.817 -27.219 1.00 65.44 162 ASN A N 1
ATOM 1236 C CA . ASN A 1 162 ? 26.377 -12.338 -26.698 1.00 65.44 162 ASN A CA 1
ATOM 1237 C C . ASN A 1 162 ? 26.153 -11.383 -25.501 1.00 65.44 162 ASN A C 1
ATOM 1239 O O . ASN A 1 162 ? 26.131 -10.159 -25.684 1.00 65.44 162 ASN A O 1
ATOM 1243 N N . PRO A 1 163 ? 26.013 -11.928 -24.276 1.00 76.38 163 PRO A N 1
ATOM 1244 C CA . PRO A 1 163 ? 25.740 -11.151 -23.066 1.00 76.38 163 PRO A CA 1
ATOM 1245 C C . PRO A 1 163 ? 26.789 -10.093 -22.710 1.00 76.38 163 PRO A C 1
ATOM 1247 O O . PRO A 1 163 ? 26.466 -9.170 -21.975 1.00 76.38 163 PRO A O 1
ATOM 1250 N N . ASP A 1 164 ? 28.011 -10.185 -23.241 1.00 80.31 164 ASP A N 1
ATOM 1251 C CA . ASP A 1 164 ? 29.118 -9.269 -22.929 1.00 80.31 164 ASP A CA 1
ATOM 1252 C C . ASP A 1 164 ? 29.276 -8.141 -23.976 1.00 80.31 164 ASP A C 1
ATOM 1254 O O . ASP A 1 164 ? 30.265 -7.405 -23.991 1.00 80.31 164 ASP A O 1
ATOM 1258 N N . SER A 1 165 ? 28.300 -7.967 -24.876 1.00 81.25 165 SER A N 1
ATOM 1259 C CA . SER A 1 165 ? 28.346 -6.945 -25.928 1.00 81.25 165 SER A CA 1
ATOM 1260 C C . SER A 1 165 ? 28.056 -5.531 -25.400 1.00 81.25 165 SER A C 1
ATOM 1262 O O . SER A 1 165 ? 26.904 -5.087 -25.359 1.00 81.25 165 SER A O 1
ATOM 1264 N N . ALA A 1 166 ? 29.110 -4.768 -25.086 1.00 84.25 166 ALA A N 1
ATOM 1265 C CA . ALA A 1 166 ? 29.020 -3.351 -24.701 1.00 84.25 166 ALA A CA 1
ATOM 1266 C C . ALA A 1 166 ? 28.183 -2.516 -25.692 1.00 84.25 166 ALA A C 1
ATOM 1268 O O . ALA A 1 166 ? 27.325 -1.722 -25.299 1.00 84.25 166 ALA A O 1
ATOM 1269 N N . LYS A 1 167 ? 28.369 -2.760 -26.997 1.00 80.88 167 LYS A N 1
ATOM 1270 C CA . LYS A 1 167 ? 27.617 -2.107 -28.079 1.00 80.88 167 LYS A CA 1
ATOM 1271 C C . LYS A 1 167 ? 26.119 -2.436 -28.041 1.00 80.88 167 LYS A C 1
ATOM 1273 O O . LYS A 1 167 ? 25.308 -1.560 -28.335 1.00 80.88 167 LYS A O 1
ATOM 1278 N N . GLY A 1 168 ? 25.751 -3.662 -27.661 1.00 80.38 168 GLY A N 1
ATOM 1279 C CA . GLY A 1 168 ? 24.356 -4.066 -27.466 1.00 80.38 168 GLY A CA 1
ATOM 1280 C C . GLY A 1 168 ? 23.688 -3.248 -26.362 1.00 80.38 168 GLY A C 1
ATOM 1281 O O . GLY A 1 168 ? 22.674 -2.594 -26.607 1.00 80.38 168 GLY A O 1
ATOM 1282 N N . TYR A 1 169 ? 24.308 -3.190 -25.180 1.00 86.31 169 TYR A N 1
ATOM 1283 C CA . TYR A 1 169 ? 23.817 -2.368 -24.070 1.00 86.31 169 TYR A CA 1
ATOM 1284 C C . TYR A 1 169 ? 23.757 -0.874 -24.418 1.00 86.31 169 TYR A C 1
ATOM 1286 O O . TYR A 1 169 ? 22.746 -0.236 -24.134 1.00 86.31 169 TYR A O 1
ATOM 1294 N N . LYS A 1 170 ? 24.775 -0.320 -25.095 1.00 87.81 170 LYS A N 1
ATOM 1295 C CA . LYS A 1 170 ? 24.789 1.086 -25.544 1.00 87.81 170 LYS A CA 1
ATOM 1296 C C . LYS A 1 170 ? 23.558 1.419 -26.394 1.00 87.81 170 LYS A C 1
ATOM 1298 O O . LYS A 1 170 ? 22.832 2.360 -26.079 1.00 87.81 170 LYS A O 1
ATOM 1303 N N . VAL A 1 171 ? 23.287 0.620 -27.432 1.00 82.88 171 VAL A N 1
ATOM 1304 C CA . VAL A 1 171 ? 22.137 0.826 -28.331 1.00 82.88 171 VAL A CA 1
ATOM 1305 C C . VAL A 1 171 ? 20.808 0.654 -27.588 1.00 82.88 171 VAL A C 1
ATOM 1307 O O . VAL A 1 171 ? 19.899 1.462 -27.781 1.00 82.88 171 VAL A O 1
ATOM 1310 N N . ARG A 1 172 ? 20.690 -0.342 -26.696 1.00 84.62 172 ARG A N 1
ATOM 1311 C CA . ARG A 1 172 ? 19.465 -0.553 -25.904 1.00 84.62 172 ARG A CA 1
ATOM 1312 C C . ARG A 1 172 ? 19.192 0.602 -24.943 1.00 84.62 172 ARG A C 1
ATOM 1314 O O . ARG A 1 172 ? 18.062 1.082 -24.877 1.00 84.62 172 ARG A O 1
ATOM 1321 N N . GLY A 1 173 ? 20.225 1.076 -24.249 1.00 86.62 173 GLY A N 1
ATOM 1322 C CA . GLY A 1 173 ? 20.135 2.181 -23.300 1.00 86.62 173 GLY A CA 1
ATOM 1323 C C . GLY A 1 173 ? 19.786 3.509 -23.972 1.00 86.62 173 GLY A C 1
ATOM 1324 O O . GLY A 1 173 ? 18.911 4.225 -23.492 1.00 86.62 173 GLY A O 1
ATOM 1325 N N . MET A 1 174 ? 20.383 3.800 -25.133 1.00 84.56 174 MET A N 1
ATOM 1326 C CA . MET A 1 174 ? 20.025 4.964 -25.954 1.00 84.56 174 MET A CA 1
ATOM 1327 C C . MET A 1 174 ? 18.566 4.910 -26.433 1.00 84.56 174 MET A C 1
ATOM 1329 O O . MET A 1 174 ? 17.837 5.886 -26.264 1.00 84.56 174 MET A O 1
ATOM 1333 N N . ALA A 1 175 ? 18.108 3.769 -26.960 1.00 80.19 175 ALA A N 1
ATOM 1334 C CA . ALA A 1 175 ? 16.716 3.602 -27.387 1.00 80.19 175 ALA A CA 1
ATOM 1335 C C . ALA A 1 175 ? 15.729 3.734 -26.210 1.00 80.19 175 ALA A C 1
ATOM 1337 O O . ALA A 1 175 ? 14.695 4.388 -26.327 1.00 80.19 175 ALA A O 1
ATOM 1338 N N . ARG A 1 176 ? 16.068 3.179 -25.039 1.00 84.31 176 ARG A N 1
ATOM 1339 C CA . ARG A 1 176 ? 15.289 3.341 -23.802 1.00 84.31 176 ARG A CA 1
ATOM 1340 C C . ARG A 1 176 ? 15.219 4.800 -23.344 1.00 84.31 176 ARG A C 1
ATOM 1342 O O . ARG A 1 176 ? 14.151 5.228 -22.917 1.00 84.31 176 ARG A O 1
ATOM 1349 N N . ALA A 1 177 ? 16.300 5.572 -23.479 1.00 84.75 177 ALA A N 1
ATOM 1350 C CA . ALA A 1 177 ? 16.304 7.002 -23.165 1.00 84.75 177 ALA A CA 1
ATOM 1351 C C . ALA A 1 177 ? 15.383 7.801 -24.105 1.00 84.75 177 ALA A C 1
ATOM 1353 O O . ALA A 1 177 ? 14.598 8.616 -23.630 1.00 84.75 177 ALA A O 1
ATOM 1354 N N . MET A 1 178 ? 15.412 7.516 -25.414 1.00 80.00 178 MET A N 1
ATOM 1355 C CA . MET A 1 178 ? 14.497 8.130 -26.393 1.00 80.00 178 MET A CA 1
ATOM 1356 C C . MET A 1 178 ? 13.021 7.827 -26.088 1.00 80.00 178 MET A C 1
ATOM 1358 O O . MET A 1 178 ? 12.168 8.675 -26.314 1.00 80.00 178 MET A O 1
ATOM 1362 N N . LEU A 1 179 ? 12.729 6.653 -25.519 1.00 76.12 179 LEU A N 1
ATOM 1363 C CA . LEU A 1 179 ? 11.393 6.238 -25.071 1.00 76.12 179 LEU A CA 1
ATOM 1364 C C . LEU A 1 179 ? 11.042 6.695 -23.636 1.00 76.12 179 LEU A C 1
ATOM 1366 O O . LEU A 1 179 ? 10.083 6.189 -23.053 1.00 76.12 179 LEU A O 1
ATOM 1370 N N . GLY A 1 180 ? 11.835 7.577 -23.013 1.00 79.81 180 GLY A N 1
ATOM 1371 C CA . GLY A 1 180 ? 11.598 8.076 -21.649 1.00 79.81 180 GLY A CA 1
ATOM 1372 C C . GLY A 1 180 ? 11.772 7.037 -20.527 1.00 79.81 180 GLY A C 1
ATOM 1373 O O . GLY A 1 180 ? 11.424 7.296 -19.375 1.00 79.81 180 GLY A O 1
ATOM 1374 N N . ARG A 1 181 ? 12.328 5.853 -20.816 1.00 85.50 181 ARG A N 1
ATOM 1375 C CA . ARG A 1 181 ? 12.580 4.772 -19.841 1.00 85.50 181 ARG A CA 1
ATOM 1376 C C . ARG A 1 181 ? 13.903 4.998 -19.107 1.00 85.50 181 ARG A C 1
ATOM 1378 O O . ARG A 1 181 ? 14.834 4.200 -19.212 1.00 85.50 181 ARG A O 1
ATOM 1385 N N . TRP A 1 182 ? 13.994 6.110 -18.380 1.00 90.75 182 TRP A N 1
ATOM 1386 C CA . TRP A 1 182 ? 15.254 6.639 -17.843 1.00 90.75 182 TRP A CA 1
ATOM 1387 C C . TRP A 1 182 ? 16.017 5.672 -16.920 1.00 90.75 182 TRP A C 1
ATOM 1389 O O . TRP A 1 182 ? 17.230 5.546 -17.053 1.00 90.75 182 TRP A O 1
ATOM 1399 N N . GLU A 1 183 ? 15.339 4.942 -16.028 1.00 92.00 183 GLU A N 1
ATOM 1400 C CA . GLU A 1 183 ? 15.999 3.959 -15.147 1.00 92.00 183 GLU A CA 1
ATOM 1401 C C . GLU A 1 183 ? 16.574 2.762 -15.923 1.00 92.00 183 GLU A C 1
ATOM 1403 O O . GLU A 1 183 ? 17.723 2.369 -15.708 1.00 92.00 183 GLU A O 1
ATOM 1408 N N . GLU A 1 184 ? 15.799 2.198 -16.859 1.00 89.88 184 GLU A N 1
ATOM 1409 C CA . GLU A 1 184 ? 16.262 1.095 -17.712 1.00 89.88 184 GLU A CA 1
ATOM 1410 C C . GLU A 1 184 ? 17.430 1.544 -18.607 1.00 89.88 184 GLU A C 1
ATOM 1412 O O . GLU A 1 184 ? 18.377 0.788 -18.827 1.00 89.88 184 GLU A O 1
ATOM 1417 N N . ALA A 1 185 ? 17.371 2.786 -19.099 1.00 90.81 185 ALA A N 1
ATOM 1418 C CA . ALA A 1 185 ? 18.418 3.405 -19.898 1.00 90.81 185 ALA A CA 1
ATOM 1419 C C . ALA A 1 185 ? 19.716 3.605 -19.103 1.00 90.81 185 ALA A C 1
ATOM 1421 O O . ALA A 1 185 ? 20.781 3.220 -19.583 1.00 90.81 185 ALA A O 1
ATOM 1422 N N . ALA A 1 186 ? 19.639 4.154 -17.884 1.00 94.00 186 ALA A N 1
ATOM 1423 C CA . ALA A 1 186 ? 20.799 4.330 -17.009 1.00 94.00 186 ALA A CA 1
ATOM 1424 C C . ALA A 1 186 ? 21.472 2.985 -16.708 1.00 94.00 186 ALA A C 1
ATOM 1426 O O . ALA A 1 186 ? 22.689 2.856 -16.827 1.00 94.00 186 ALA A O 1
ATOM 1427 N N . SER A 1 187 ? 20.673 1.963 -16.378 1.00 94.19 187 SER A N 1
ATOM 1428 C CA . SER A 1 187 ? 21.170 0.615 -16.092 1.00 94.19 187 SER A CA 1
ATOM 1429 C C . SER A 1 187 ? 21.948 0.025 -17.273 1.00 94.19 187 SER A C 1
ATOM 1431 O O . SER A 1 187 ? 23.093 -0.395 -17.097 1.00 94.19 187 SER A O 1
ATOM 1433 N N . ASP A 1 188 ? 21.381 0.065 -18.482 1.00 92.12 188 ASP A N 1
ATOM 1434 C CA . ASP A 1 188 ? 22.060 -0.412 -19.691 1.00 92.12 188 ASP A CA 1
ATOM 1435 C C . ASP A 1 188 ? 23.341 0.375 -19.988 1.00 92.12 188 ASP A C 1
ATOM 1437 O O . ASP A 1 188 ? 24.379 -0.222 -20.262 1.00 92.12 188 ASP A O 1
ATOM 1441 N N . LEU A 1 189 ? 23.303 1.707 -19.911 1.00 92.50 189 LEU A N 1
ATOM 1442 C CA . LEU A 1 189 ? 24.459 2.553 -20.216 1.00 92.50 189 LEU A CA 1
ATOM 1443 C C . LEU A 1 189 ? 25.596 2.376 -19.196 1.00 92.50 189 LEU A C 1
ATOM 1445 O O . LEU A 1 189 ? 26.766 2.401 -19.580 1.00 92.50 189 LEU A O 1
ATOM 1449 N N . HIS A 1 190 ? 25.289 2.124 -17.920 1.00 94.25 190 HIS A N 1
ATOM 1450 C CA . HIS A 1 190 ? 26.299 1.752 -16.926 1.00 94.25 190 HIS A CA 1
ATOM 1451 C C . HIS A 1 190 ? 26.924 0.381 -17.210 1.00 94.25 190 HIS A C 1
ATOM 1453 O O . HIS A 1 190 ? 28.137 0.230 -17.059 1.00 94.25 190 HIS A O 1
ATOM 1459 N N . VAL A 1 191 ? 26.135 -0.615 -17.635 1.00 92.75 191 VAL A N 1
ATOM 1460 C CA . VAL A 1 191 ? 26.677 -1.925 -18.037 1.00 92.75 191 VAL A CA 1
ATOM 1461 C C . VAL A 1 191 ? 27.545 -1.782 -19.290 1.00 92.75 191 VAL A C 1
ATOM 1463 O O . VAL A 1 191 ? 28.655 -2.307 -19.307 1.00 92.75 191 VAL A O 1
ATOM 1466 N N . ALA A 1 192 ? 27.103 -1.003 -20.281 1.00 91.94 192 ALA A N 1
ATOM 1467 C CA . ALA A 1 192 ? 27.881 -0.689 -21.476 1.00 91.94 192 ALA A CA 1
ATOM 1468 C C . ALA A 1 192 ? 29.236 -0.053 -21.118 1.00 91.94 192 ALA A C 1
ATOM 1470 O O . ALA A 1 192 ? 30.265 -0.616 -21.468 1.00 91.94 192 ALA A O 1
ATOM 1471 N N . SER A 1 193 ? 29.228 1.035 -20.336 1.00 92.81 193 SER A N 1
ATOM 1472 C CA . SER A 1 193 ? 30.425 1.770 -19.880 1.00 92.81 193 SER A CA 1
ATOM 1473 C C . SER A 1 193 ? 31.413 0.906 -19.082 1.00 92.81 193 SER A C 1
ATOM 1475 O O . SER A 1 193 ? 32.623 1.121 -19.116 1.00 92.81 193 SER A O 1
ATOM 1477 N N . LYS A 1 194 ? 30.903 -0.093 -18.349 1.00 92.19 194 LYS A N 1
ATOM 1478 C CA . LYS A 1 194 ? 31.720 -1.043 -17.581 1.00 92.19 194 LYS A CA 1
ATOM 1479 C C . LYS A 1 194 ? 32.372 -2.118 -18.460 1.00 92.19 194 LYS A C 1
ATOM 1481 O O . LYS A 1 194 ? 33.421 -2.634 -18.080 1.00 92.19 194 LYS A O 1
ATOM 1486 N N . LEU A 1 195 ? 31.736 -2.486 -19.572 1.00 90.75 195 LEU A N 1
ATOM 1487 C CA . LEU A 1 195 ? 32.253 -3.463 -20.534 1.00 90.75 195 LEU A CA 1
ATOM 1488 C C . LEU A 1 195 ? 33.238 -2.817 -21.517 1.00 90.75 195 LEU A C 1
ATOM 1490 O O . LEU A 1 195 ? 34.282 -3.401 -21.792 1.00 90.75 195 LEU A O 1
ATOM 1494 N N . ASP A 1 196 ? 32.923 -1.618 -22.012 1.00 89.00 196 ASP A N 1
ATOM 1495 C CA . ASP A 1 196 ? 33.790 -0.816 -22.877 1.00 89.00 196 ASP A CA 1
ATOM 1496 C C . ASP A 1 196 ? 33.558 0.684 -22.627 1.00 89.00 196 ASP A C 1
ATOM 1498 O O . ASP A 1 196 ? 32.416 1.146 -22.549 1.00 89.00 196 ASP A O 1
ATOM 1502 N N . TYR A 1 197 ? 34.640 1.452 -22.483 1.00 86.62 197 TYR A N 1
ATOM 1503 C CA . TYR A 1 197 ? 34.549 2.878 -22.175 1.00 86.62 197 TYR A CA 1
ATOM 1504 C C . TYR A 1 197 ? 34.456 3.706 -23.457 1.00 86.62 197 TYR A C 1
ATOM 1506 O O . TYR A 1 197 ? 35.370 3.721 -24.279 1.00 86.62 197 TYR A O 1
ATOM 1514 N N . ASP A 1 198 ? 33.374 4.471 -23.572 1.00 86.06 198 ASP A N 1
ATOM 1515 C CA . ASP A 1 198 ? 33.074 5.313 -24.724 1.00 86.06 198 ASP A CA 1
ATOM 1516 C C . ASP A 1 198 ? 32.577 6.687 -24.242 1.00 86.06 198 ASP A C 1
ATOM 1518 O O . ASP A 1 198 ? 31.679 6.788 -23.396 1.00 86.06 198 ASP A O 1
ATOM 1522 N N . GLU A 1 199 ? 33.164 7.756 -24.783 1.00 87.88 199 GLU A N 1
ATOM 1523 C CA . GLU A 1 199 ? 32.824 9.145 -24.458 1.00 87.88 199 GLU A CA 1
ATOM 1524 C C . GLU A 1 199 ? 31.347 9.463 -24.764 1.00 87.88 199 GLU A C 1
ATOM 1526 O O . GLU A 1 199 ? 30.695 10.213 -24.029 1.00 87.88 199 GLU A O 1
ATOM 1531 N N . GLU A 1 200 ? 30.771 8.825 -25.789 1.00 87.69 200 GLU A N 1
ATOM 1532 C CA . GLU A 1 200 ? 29.360 8.976 -26.141 1.00 87.69 200 GLU A CA 1
ATOM 1533 C C . GLU A 1 200 ? 28.441 8.404 -25.049 1.00 87.69 200 GLU A C 1
ATOM 1535 O O . GLU A 1 200 ? 27.419 9.012 -24.723 1.00 87.69 200 GLU A O 1
ATOM 1540 N N . ILE A 1 201 ? 28.821 7.286 -24.412 1.00 89.38 201 ILE A N 1
ATOM 1541 C CA . ILE A 1 201 ? 28.054 6.707 -23.294 1.00 89.38 201 ILE A CA 1
ATOM 1542 C C . ILE A 1 201 ? 28.037 7.680 -22.109 1.00 89.38 201 ILE A C 1
ATOM 1544 O O . ILE A 1 201 ? 26.977 7.917 -21.529 1.00 89.38 201 ILE A O 1
ATOM 1548 N N . GLY A 1 202 ? 29.177 8.301 -21.786 1.00 88.94 202 GLY A N 1
ATOM 1549 C CA . GLY A 1 202 ? 29.265 9.320 -20.733 1.00 88.94 202 GLY A CA 1
ATOM 1550 C C . GLY A 1 202 ? 28.408 10.561 -21.020 1.00 88.94 202 GLY A C 1
ATOM 1551 O O . GLY A 1 202 ? 27.742 11.084 -20.123 1.00 88.94 202 GLY A O 1
ATOM 1552 N N . SER A 1 203 ? 28.364 11.000 -22.281 1.00 89.62 203 SER A N 1
ATOM 1553 C CA . SER A 1 203 ? 27.520 12.117 -22.730 1.00 89.62 203 SER A CA 1
ATOM 1554 C C . SER A 1 203 ? 26.019 11.827 -22.573 1.00 89.62 203 SER A C 1
ATOM 1556 O O . SER A 1 203 ? 25.260 12.702 -22.143 1.00 89.62 203 SER A O 1
ATOM 1558 N N . VAL A 1 204 ? 25.581 10.595 -22.865 1.00 89.19 204 VAL A N 1
ATOM 1559 C CA . VAL A 1 204 ? 24.178 10.182 -22.687 1.00 89.19 204 VAL A CA 1
ATOM 1560 C C . VAL A 1 204 ? 23.835 9.968 -21.210 1.00 89.19 204 VAL A C 1
ATOM 1562 O O . VAL A 1 204 ? 22.802 10.468 -20.766 1.00 89.19 204 VAL A O 1
ATOM 1565 N N . LEU A 1 205 ? 24.701 9.315 -20.424 1.00 91.75 205 LEU A N 1
ATOM 1566 C CA . LEU A 1 205 ? 24.499 9.126 -18.979 1.00 91.75 205 LEU A CA 1
ATOM 1567 C C . LEU A 1 205 ? 24.228 10.453 -18.263 1.00 91.75 205 LEU A C 1
ATOM 1569 O O . LEU A 1 205 ? 23.244 10.561 -17.538 1.00 91.75 205 LEU A O 1
ATOM 1573 N N . LYS A 1 206 ? 24.990 11.507 -18.578 1.00 92.50 206 LYS A N 1
ATOM 1574 C CA . LYS A 1 206 ? 24.798 12.853 -18.010 1.00 92.50 206 LYS A CA 1
ATOM 1575 C C . LYS A 1 206 ? 23.392 13.448 -18.231 1.00 92.50 206 LYS A C 1
ATOM 1577 O O . LYS A 1 206 ? 22.988 14.330 -17.476 1.00 92.50 206 LYS A O 1
ATOM 1582 N N . LYS A 1 207 ? 22.653 12.993 -19.251 1.00 90.31 207 LYS A N 1
ATOM 1583 C CA . LYS A 1 207 ? 21.253 13.383 -19.516 1.00 90.31 207 LYS A CA 1
ATOM 1584 C C . LYS A 1 207 ? 20.247 12.448 -18.840 1.00 90.31 207 LYS A C 1
ATOM 1586 O O . LYS A 1 207 ? 19.199 12.895 -18.390 1.00 90.31 207 LYS A O 1
ATOM 1591 N N . VAL A 1 208 ? 20.562 11.156 -18.779 1.00 92.50 208 VAL A N 1
ATOM 1592 C CA . VAL A 1 208 ? 19.661 10.103 -18.285 1.00 92.50 208 VAL A CA 1
ATOM 1593 C C . VAL A 1 208 ? 19.665 10.010 -16.754 1.00 92.50 208 VAL A C 1
ATOM 1595 O O . VAL A 1 208 ? 18.600 9.889 -16.148 1.00 92.50 208 VAL A O 1
ATOM 1598 N N . GLU A 1 209 ? 20.837 10.104 -16.118 1.00 92.50 209 GLU A N 1
ATOM 1599 C CA . GLU A 1 209 ? 21.024 9.961 -14.666 1.00 92.50 209 GLU A CA 1
ATOM 1600 C C . GLU A 1 209 ? 20.142 10.910 -13.828 1.00 92.50 209 GLU A C 1
ATOM 1602 O O . GLU A 1 209 ? 19.509 10.422 -12.890 1.00 92.50 209 GLU A O 1
ATOM 1607 N N . PRO A 1 210 ? 20.005 12.222 -14.135 1.00 93.56 210 PRO A N 1
ATOM 1608 C CA . PRO A 1 210 ? 19.177 13.120 -13.325 1.00 93.56 210 PRO A CA 1
ATOM 1609 C C . PRO A 1 210 ? 17.689 12.748 -13.343 1.00 93.56 210 PRO A C 1
ATOM 1611 O O . PRO A 1 210 ? 17.020 12.826 -12.313 1.00 93.56 210 PRO A O 1
ATOM 1614 N N . ASN A 1 211 ? 17.168 12.316 -14.496 1.00 88.75 211 ASN A N 1
ATOM 1615 C CA . ASN A 1 211 ? 15.781 11.872 -14.629 1.00 88.75 211 ASN A CA 1
ATOM 1616 C C . ASN A 1 211 ? 15.563 10.513 -13.945 1.00 88.75 211 ASN A C 1
ATOM 1618 O O . ASN A 1 211 ? 14.596 10.356 -13.203 1.00 88.75 211 ASN A O 1
ATOM 1622 N N . ALA A 1 212 ? 16.485 9.560 -14.120 1.00 90.62 212 ALA A N 1
ATOM 1623 C CA . ALA A 1 212 ? 16.439 8.270 -13.431 1.00 90.62 212 ALA A CA 1
ATOM 1624 C C . ALA A 1 212 ? 16.460 8.437 -11.899 1.00 90.62 212 ALA A C 1
ATOM 1626 O O . ALA A 1 212 ? 15.651 7.833 -11.198 1.00 90.62 212 ALA A O 1
ATOM 1627 N N . HIS A 1 213 ? 17.325 9.315 -11.381 1.00 90.88 213 HIS A N 1
ATOM 1628 C CA . HIS A 1 213 ? 17.438 9.573 -9.947 1.00 90.88 213 HIS A CA 1
ATOM 1629 C C . HIS A 1 213 ? 16.158 10.185 -9.357 1.00 90.88 213 HIS A C 1
ATOM 1631 O O . HIS A 1 213 ? 15.679 9.703 -8.333 1.00 90.88 213 HIS A O 1
ATOM 1637 N N . LYS A 1 214 ? 15.546 11.175 -10.029 1.00 89.94 214 LYS A N 1
ATOM 1638 C CA . LYS A 1 214 ? 14.252 11.754 -9.616 1.00 89.94 214 LYS A CA 1
ATOM 1639 C C . LYS A 1 214 ? 13.144 10.700 -9.501 1.00 89.94 214 LYS A C 1
ATOM 1641 O O . LYS A 1 214 ? 12.381 10.724 -8.536 1.00 89.94 214 LYS A O 1
ATOM 1646 N N . I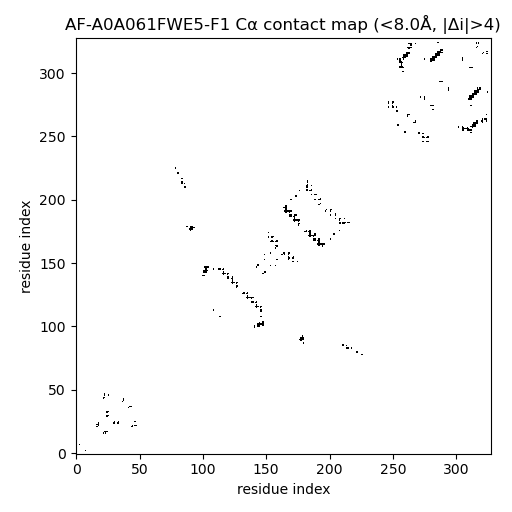LE A 1 215 ? 13.054 9.784 -10.472 1.00 87.19 215 ILE A N 1
ATOM 1647 C CA . ILE A 1 215 ? 12.065 8.691 -10.468 1.00 87.19 215 ILE A CA 1
ATOM 1648 C C . ILE A 1 215 ? 12.311 7.762 -9.280 1.00 87.19 215 ILE A C 1
ATOM 1650 O O . ILE A 1 215 ? 11.369 7.422 -8.560 1.00 87.19 215 ILE A O 1
ATOM 1654 N N . GLU A 1 216 ? 13.568 7.389 -9.038 1.00 88.62 216 GLU A N 1
ATOM 1655 C CA . GLU A 1 216 ? 13.910 6.501 -7.934 1.00 88.62 216 GLU A CA 1
ATOM 1656 C C . GLU A 1 216 ? 13.630 7.153 -6.566 1.00 88.62 216 GLU A C 1
ATOM 1658 O O . GLU A 1 216 ? 13.050 6.520 -5.680 1.00 88.62 216 GLU A O 1
ATOM 1663 N N . GLU A 1 217 ? 13.994 8.425 -6.375 1.00 88.62 217 GLU A N 1
ATOM 1664 C CA . GLU A 1 217 ? 13.724 9.160 -5.133 1.00 88.62 217 GLU A CA 1
ATOM 1665 C C . GLU A 1 217 ? 12.225 9.322 -4.861 1.00 88.62 217 GLU A C 1
ATOM 1667 O O . GLU A 1 217 ? 11.780 9.119 -3.723 1.00 88.62 217 GLU A O 1
ATOM 1672 N N . HIS A 1 218 ? 11.440 9.635 -5.898 1.00 87.06 218 HIS A N 1
ATOM 1673 C CA . HIS A 1 218 ? 9.982 9.695 -5.818 1.00 87.06 218 HIS A CA 1
ATOM 1674 C C . HIS A 1 218 ? 9.416 8.331 -5.417 1.00 87.06 218 HIS A C 1
ATOM 1676 O O . HIS A 1 218 ? 8.795 8.227 -4.358 1.00 87.06 218 HIS A O 1
ATOM 1682 N N . ARG A 1 219 ? 9.748 7.254 -6.138 1.00 86.56 219 ARG A N 1
ATOM 1683 C CA . ARG A 1 219 ? 9.312 5.889 -5.794 1.00 86.56 219 ARG A CA 1
ATOM 1684 C C . ARG A 1 219 ? 9.662 5.520 -4.352 1.00 86.56 219 ARG A C 1
ATOM 1686 O O . ARG A 1 219 ? 8.791 5.105 -3.593 1.00 86.56 219 ARG A O 1
ATOM 1693 N N . ARG A 1 220 ? 10.902 5.772 -3.914 1.00 88.50 220 ARG A N 1
ATOM 1694 C CA . ARG A 1 220 ? 11.353 5.543 -2.526 1.00 88.50 220 ARG A CA 1
ATOM 1695 C C . ARG A 1 220 ? 10.590 6.389 -1.497 1.00 88.50 220 ARG A C 1
ATOM 1697 O O . ARG A 1 220 ? 10.459 5.971 -0.345 1.00 88.50 220 ARG A O 1
ATOM 1704 N N . LYS A 1 221 ? 10.121 7.594 -1.838 1.00 89.12 221 LYS A N 1
ATOM 1705 C CA . LYS A 1 221 ? 9.247 8.420 -0.980 1.00 89.12 221 LYS A CA 1
ATOM 1706 C C . LYS A 1 221 ? 7.847 7.803 -0.881 1.00 89.12 221 LYS A C 1
ATOM 1708 O O . LYS A 1 221 ? 7.364 7.603 0.233 1.00 89.12 221 LYS A O 1
ATOM 1713 N N . TYR A 1 222 ? 7.236 7.459 -2.011 1.00 80.62 222 TYR A N 1
ATOM 1714 C CA . TYR A 1 222 ? 5.874 6.924 -2.071 1.00 80.62 222 TYR A CA 1
ATOM 1715 C C . TYR A 1 222 ? 5.765 5.501 -1.487 1.00 80.62 222 TYR A C 1
ATOM 1717 O O . TYR A 1 222 ? 4.840 5.232 -0.721 1.00 80.62 222 TYR A O 1
ATOM 1725 N N . ASP A 1 223 ? 6.767 4.638 -1.686 1.00 86.50 223 ASP A N 1
ATOM 1726 C CA . ASP A 1 223 ? 6.865 3.319 -1.037 1.00 86.50 223 ASP A CA 1
ATOM 1727 C C . ASP A 1 223 ? 6.945 3.411 0.494 1.00 86.50 223 ASP A C 1
ATOM 1729 O O . ASP A 1 223 ? 6.356 2.591 1.203 1.00 86.50 223 ASP A O 1
ATOM 1733 N N . ARG A 1 224 ? 7.687 4.396 1.024 1.00 88.06 224 ARG A N 1
ATOM 1734 C CA . ARG A 1 224 ? 7.765 4.644 2.474 1.00 88.06 224 ARG A CA 1
ATOM 1735 C C . ARG A 1 224 ? 6.409 5.083 3.018 1.00 88.06 224 ARG A C 1
ATOM 1737 O O . ARG A 1 224 ? 5.951 4.511 4.002 1.00 88.06 224 ARG A O 1
ATOM 1744 N N . LEU A 1 225 ? 5.759 6.036 2.349 1.00 85.31 225 LEU A N 1
ATOM 1745 C CA . LEU A 1 225 ? 4.456 6.562 2.759 1.00 85.31 225 LEU A CA 1
ATOM 1746 C C . LEU A 1 225 ? 3.359 5.482 2.718 1.00 85.31 225 LEU A C 1
ATOM 1748 O O . LEU A 1 225 ? 2.579 5.363 3.662 1.00 85.31 225 LEU A O 1
ATOM 1752 N N . ARG A 1 226 ? 3.352 4.636 1.678 1.00 85.38 226 ARG A N 1
ATOM 1753 C CA . ARG A 1 226 ? 2.438 3.489 1.551 1.00 85.38 226 ARG A CA 1
ATOM 1754 C C . ARG A 1 226 ? 2.619 2.494 2.702 1.00 85.38 226 ARG A C 1
ATOM 1756 O O . ARG A 1 226 ? 1.650 2.188 3.393 1.00 85.38 226 ARG A O 1
ATOM 1763 N N . LYS A 1 227 ? 3.860 2.069 2.975 1.00 89.69 227 LYS A N 1
ATOM 1764 C CA . LYS A 1 227 ? 4.184 1.166 4.098 1.00 89.69 227 LYS A CA 1
ATOM 1765 C C . LYS A 1 227 ? 3.812 1.767 5.453 1.00 89.69 227 LYS A C 1
ATOM 1767 O O . LYS A 1 227 ? 3.322 1.055 6.324 1.00 89.69 227 LYS A O 1
ATOM 1772 N N . GLU A 1 228 ? 4.004 3.071 5.643 1.00 88.19 228 GLU A N 1
ATOM 1773 C CA . GLU A 1 228 ? 3.608 3.757 6.875 1.00 88.19 228 GLU A CA 1
ATOM 1774 C C . GLU A 1 228 ? 2.076 3.793 7.053 1.00 88.19 228 GLU A C 1
ATOM 1776 O O . GLU A 1 228 ? 1.592 3.488 8.146 1.00 88.19 228 GLU A O 1
ATOM 1781 N N . ARG A 1 229 ? 1.297 4.083 5.994 1.00 85.19 229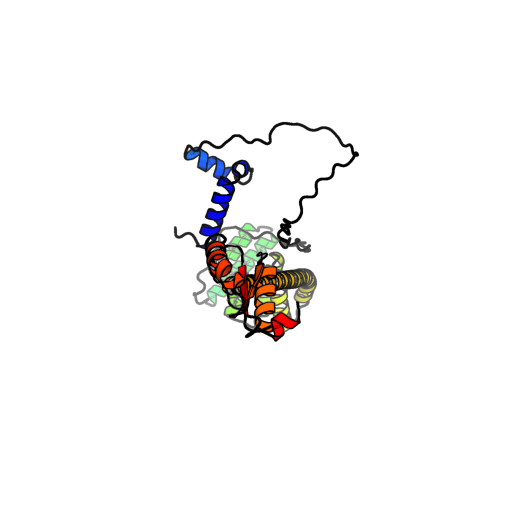 ARG A N 1
ATOM 1782 C CA . ARG A 1 229 ? -0.185 4.036 6.023 1.00 85.19 229 ARG A CA 1
ATOM 1783 C C . ARG A 1 229 ? -0.693 2.610 6.277 1.00 85.19 229 ARG A C 1
ATOM 1785 O O . ARG A 1 229 ? -1.593 2.431 7.095 1.00 85.19 229 ARG A O 1
ATOM 1792 N N . GLU A 1 230 ? -0.087 1.592 5.663 1.00 89.00 230 GLU A N 1
ATOM 1793 C CA . GLU A 1 230 ? -0.403 0.173 5.904 1.00 89.00 230 GLU A CA 1
ATOM 1794 C C . GLU A 1 230 ? -0.128 -0.256 7.354 1.00 89.00 230 GLU A C 1
ATOM 1796 O O . GLU A 1 230 ? -0.983 -0.887 7.985 1.00 89.00 230 GLU A O 1
ATOM 1801 N N . LEU A 1 231 ? 1.025 0.125 7.916 1.00 91.50 231 LEU A N 1
ATOM 1802 C CA . LEU A 1 231 ? 1.368 -0.150 9.314 1.00 91.50 231 LEU A CA 1
ATOM 1803 C C . LEU A 1 231 ? 0.400 0.550 10.276 1.00 91.50 231 LEU A C 1
ATOM 1805 O O . LEU A 1 231 ? -0.157 -0.116 11.148 1.00 91.50 231 LEU A O 1
ATOM 1809 N N . LYS A 1 232 ? 0.115 1.845 10.075 1.00 90.38 232 LYS A N 1
ATOM 1810 C CA . LYS A 1 232 ? -0.871 2.595 10.878 1.00 90.38 232 LYS A CA 1
ATOM 1811 C C . LYS A 1 232 ? -2.269 1.982 10.791 1.00 90.38 232 LYS A C 1
ATOM 1813 O O . LYS A 1 232 ? -2.938 1.852 11.814 1.00 90.38 232 LYS A O 1
ATOM 1818 N N . ARG A 1 233 ? -2.715 1.561 9.601 1.00 90.25 233 ARG A N 1
ATOM 1819 C CA . ARG A 1 233 ? -4.011 0.884 9.408 1.00 90.25 233 ARG A CA 1
ATOM 1820 C C . ARG A 1 233 ? -4.066 -0.447 10.155 1.00 90.25 233 ARG A C 1
ATOM 1822 O O . ARG A 1 233 ? -5.044 -0.712 10.849 1.00 90.25 233 ARG A O 1
ATOM 1829 N N . THR A 1 234 ? -3.012 -1.254 10.047 1.00 94.19 234 THR A N 1
ATOM 1830 C CA . THR A 1 234 ? -2.902 -2.555 10.726 1.00 94.19 234 THR A CA 1
ATOM 1831 C C . THR A 1 234 ? -2.852 -2.384 12.245 1.00 94.19 234 THR A C 1
ATOM 1833 O O . THR A 1 234 ? -3.487 -3.139 12.979 1.00 94.19 234 THR A O 1
ATOM 1836 N N . GLU A 1 235 ? -2.146 -1.364 12.736 1.00 94.69 235 GLU A N 1
ATOM 1837 C CA . GLU A 1 235 ? -2.101 -1.033 14.156 1.00 94.69 235 GLU A CA 1
ATOM 1838 C C . GLU A 1 235 ? -3.466 -0.558 14.672 1.00 94.69 235 GLU A C 1
ATOM 1840 O O . GLU A 1 235 ? -3.948 -1.114 15.658 1.00 94.69 235 GLU A O 1
ATOM 1845 N N . ARG A 1 236 ? -4.132 0.382 13.983 1.00 92.44 236 ARG A N 1
ATOM 1846 C CA . ARG A 1 236 ? -5.502 0.826 14.308 1.00 92.44 236 ARG A CA 1
ATOM 1847 C C . ARG A 1 236 ? -6.473 -0.360 14.357 1.00 92.44 236 ARG A C 1
ATOM 1849 O O . ARG A 1 236 ? -7.186 -0.516 15.343 1.00 92.44 236 ARG A O 1
ATOM 1856 N N . GLN A 1 237 ? -6.445 -1.248 13.358 1.00 94.19 237 GLN A N 1
ATOM 1857 C CA . GLN A 1 237 ? -7.271 -2.465 13.340 1.00 94.19 237 GLN A CA 1
ATOM 1858 C C . GLN A 1 237 ? -6.960 -3.404 14.512 1.00 94.19 237 GLN A C 1
ATOM 1860 O O . GLN A 1 237 ? -7.879 -3.923 15.139 1.00 94.19 237 GLN A O 1
ATOM 1865 N N . ARG A 1 238 ? -5.683 -3.600 14.859 1.00 95.25 238 ARG A N 1
ATOM 1866 C CA . ARG A 1 238 ? -5.281 -4.422 16.010 1.00 95.25 238 ARG A CA 1
ATOM 1867 C C . ARG A 1 238 ? -5.704 -3.799 17.344 1.00 95.25 238 ARG A C 1
ATOM 1869 O O . ARG A 1 238 ? -6.092 -4.529 18.256 1.00 95.25 238 ARG A O 1
ATOM 1876 N N . GLN A 1 239 ? -5.622 -2.476 17.476 1.00 94.12 239 GLN A N 1
ATOM 1877 C CA . GLN A 1 239 ? -6.100 -1.746 18.652 1.00 94.12 239 GLN A CA 1
ATOM 1878 C C . GLN A 1 239 ? -7.627 -1.862 18.777 1.00 94.12 239 GLN A C 1
ATOM 1880 O O . GLN A 1 239 ? -8.111 -2.205 19.854 1.00 94.12 239 GLN A O 1
ATOM 1885 N N . GLN A 1 240 ? -8.366 -1.688 17.675 1.00 94.06 240 GLN A N 1
ATOM 1886 C CA . GLN A 1 240 ? -9.818 -1.868 17.621 1.00 94.06 240 GLN A CA 1
ATOM 1887 C C . GLN A 1 240 ? -10.229 -3.302 17.984 1.00 94.06 240 GLN A C 1
ATOM 1889 O O . GLN A 1 240 ? -11.007 -3.479 18.912 1.00 94.06 240 GLN A O 1
ATOM 1894 N N . GLN A 1 241 ? -9.647 -4.329 17.355 1.00 94.81 241 GLN A N 1
ATOM 1895 C CA . GLN A 1 241 ? -9.927 -5.734 17.688 1.00 94.81 241 GLN A CA 1
ATOM 1896 C C . GLN A 1 241 ? -9.637 -6.056 19.159 1.00 94.81 241 GLN A C 1
ATOM 1898 O O . GLN A 1 241 ? -10.364 -6.824 19.786 1.00 94.81 241 GLN A O 1
ATOM 1903 N N . LYS A 1 242 ? -8.580 -5.468 19.737 1.00 94.81 242 LYS A N 1
ATOM 1904 C CA . LYS A 1 242 ? -8.269 -5.628 21.162 1.00 94.81 242 LYS A CA 1
ATOM 1905 C C . LYS A 1 242 ? -9.319 -4.951 22.050 1.00 94.81 242 LYS A C 1
ATOM 1907 O O . LYS A 1 242 ? -9.679 -5.532 23.069 1.00 94.81 242 LYS A O 1
ATOM 1912 N N . ALA A 1 243 ? -9.797 -3.763 21.680 1.00 91.62 243 ALA A N 1
ATOM 1913 C CA . ALA A 1 243 ? -10.864 -3.064 22.394 1.00 91.62 243 ALA A CA 1
ATOM 1914 C C . ALA A 1 243 ? -12.196 -3.828 22.298 1.00 91.62 243 ALA A C 1
ATOM 1916 O O . ALA A 1 243 ? -12.795 -4.122 23.324 1.00 91.62 243 ALA A O 1
ATOM 1917 N N . GLU A 1 244 ? -12.593 -4.267 21.102 1.00 93.12 244 GLU A N 1
ATOM 1918 C CA . GLU A 1 244 ? -13.803 -5.067 20.867 1.00 93.12 244 GLU A CA 1
ATOM 1919 C C . GLU A 1 244 ? -13.776 -6.398 21.635 1.00 93.12 244 GLU A C 1
ATOM 1921 O O . GLU A 1 244 ? -14.755 -6.753 22.292 1.00 93.12 244 GLU A O 1
ATOM 1926 N N . ALA A 1 245 ? -12.643 -7.111 21.629 1.00 92.69 245 ALA A N 1
ATOM 1927 C CA . ALA A 1 245 ? -12.475 -8.336 22.412 1.00 92.69 245 ALA A CA 1
ATOM 1928 C C . ALA A 1 245 ? -12.561 -8.072 23.926 1.00 92.69 245 ALA A C 1
ATOM 1930 O O . ALA A 1 245 ?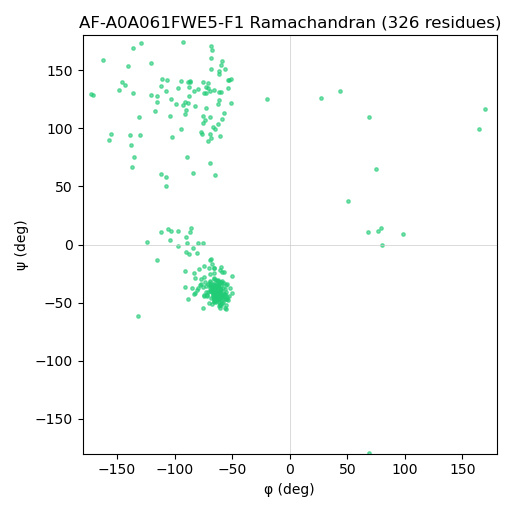 -13.159 -8.861 24.659 1.00 92.69 245 ALA A O 1
ATOM 1931 N N . GLN A 1 246 ? -12.008 -6.951 24.401 1.00 90.38 246 GLN A N 1
ATOM 1932 C CA . GLN A 1 246 ? -12.140 -6.522 25.792 1.00 90.38 246 GLN A CA 1
ATOM 1933 C C . GLN A 1 246 ? -13.595 -6.162 26.138 1.00 90.38 246 GLN A C 1
ATOM 1935 O O . GLN A 1 246 ? -14.109 -6.595 27.171 1.00 90.38 246 GLN A O 1
ATOM 1940 N N . ASP A 1 247 ? -14.302 -5.420 25.296 1.00 90.69 247 ASP A N 1
ATOM 1941 C CA . ASP A 1 247 ? -15.708 -5.077 25.525 1.00 90.69 247 ASP A CA 1
ATOM 1942 C C . ASP A 1 247 ? -16.590 -6.331 25.543 1.00 90.69 247 ASP A C 1
ATOM 1944 O O . ASP A 1 247 ? -17.409 -6.496 26.450 1.00 90.69 247 ASP A O 1
ATOM 1948 N N . GLN A 1 248 ? -16.346 -7.279 24.634 1.00 90.50 248 GLN A N 1
ATOM 1949 C CA . GLN A 1 248 ? -17.003 -8.585 24.625 1.00 90.50 248 GLN A CA 1
ATOM 1950 C C . GLN A 1 248 ? -16.706 -9.397 25.899 1.00 90.50 248 GLN A C 1
ATOM 1952 O O . GLN A 1 248 ? -17.621 -9.988 26.475 1.00 90.50 248 GLN A O 1
ATOM 1957 N N . GLU A 1 249 ? -15.463 -9.386 26.390 1.00 90.44 249 GLU A N 1
ATOM 1958 C CA . GLU A 1 249 ? -15.084 -10.010 27.663 1.00 90.44 249 GLU A CA 1
ATOM 1959 C C . GLU A 1 249 ? -15.820 -9.362 28.852 1.00 90.44 249 GLU A C 1
ATOM 1961 O O . GLU A 1 249 ? -16.377 -10.075 29.690 1.00 90.44 249 GLU A O 1
ATOM 1966 N N . ALA A 1 250 ? -15.926 -8.026 28.896 1.00 90.00 250 ALA A N 1
ATOM 1967 C CA . ALA A 1 250 ? -16.688 -7.326 29.938 1.00 90.00 250 ALA A CA 1
ATOM 1968 C C . ALA A 1 250 ? -18.185 -7.650 29.884 1.00 90.00 250 ALA A C 1
ATOM 1970 O O . ALA A 1 250 ? -18.796 -7.861 30.929 1.00 90.00 250 ALA A O 1
ATOM 1971 N N . LEU A 1 251 ? -18.775 -7.731 28.689 1.00 88.19 251 LEU A N 1
ATOM 1972 C CA . LEU A 1 251 ? -20.164 -8.163 28.530 1.00 88.19 251 LEU A CA 1
ATOM 1973 C C . LEU A 1 251 ? -20.353 -9.607 29.019 1.00 88.19 251 LEU A C 1
ATOM 1975 O O . LEU A 1 251 ? -21.302 -9.875 29.755 1.00 88.19 251 LEU A O 1
ATOM 1979 N N . SER A 1 252 ? -19.420 -10.512 28.700 1.00 88.12 252 SER A N 1
ATOM 1980 C CA . SER A 1 252 ? -19.450 -11.912 29.154 1.00 88.12 252 SER A CA 1
ATOM 1981 C C . SER A 1 252 ? -19.289 -12.082 30.673 1.00 88.12 252 SER A C 1
ATOM 1983 O O . SER A 1 252 ? -19.698 -13.100 31.234 1.00 88.12 252 SER A O 1
ATOM 1985 N N . ALA A 1 253 ? -18.741 -11.075 31.364 1.00 87.62 253 ALA A N 1
ATOM 1986 C CA . ALA A 1 253 ? -18.614 -11.080 32.817 1.00 87.62 253 ALA A CA 1
ATOM 1987 C C . ALA A 1 253 ? -19.970 -10.968 33.541 1.00 87.62 253 ALA A C 1
ATOM 1989 O O . ALA A 1 253 ? -20.024 -11.229 34.752 1.00 87.62 253 ALA A O 1
ATOM 1990 N N . PHE A 1 254 ? -21.050 -10.608 32.838 1.00 90.06 254 PHE A N 1
ATOM 1991 C CA . PHE A 1 254 ? -22.399 -10.489 33.387 1.00 90.06 254 PHE A CA 1
ATOM 1992 C C . PHE A 1 254 ? -23.312 -11.630 32.930 1.00 90.06 254 PHE A C 1
ATOM 1994 O O . PHE A 1 254 ? -23.290 -12.062 31.781 1.00 90.06 254 PHE A O 1
ATOM 2001 N N . LYS A 1 255 ? -24.161 -12.101 33.848 1.00 87.38 255 LYS A N 1
ATOM 2002 C CA . LYS A 1 255 ? -25.252 -13.032 33.547 1.00 87.38 255 LYS A CA 1
ATOM 2003 C C . LYS A 1 255 ? -26.553 -12.242 33.511 1.00 87.38 255 LYS A C 1
ATOM 2005 O O . LYS A 1 255 ? -27.174 -12.021 34.549 1.00 87.38 255 LYS A O 1
ATOM 2010 N N . ASP A 1 256 ? -26.930 -11.783 32.323 1.00 88.50 256 ASP A N 1
ATOM 2011 C CA . ASP A 1 256 ? -28.153 -11.006 32.116 1.00 88.50 256 ASP A CA 1
ATOM 2012 C C . ASP A 1 256 ? -29.379 -11.746 32.678 1.00 88.50 256 ASP A C 1
ATOM 2014 O O . ASP A 1 256 ? -29.543 -12.955 32.503 1.00 88.50 256 ASP A O 1
ATOM 2018 N N . GLY A 1 257 ? -30.236 -11.018 33.397 1.00 87.88 257 GLY A N 1
ATOM 2019 C CA . GLY A 1 257 ? -31.408 -11.593 34.061 1.00 87.88 257 GLY A CA 1
ATOM 2020 C C . GLY A 1 257 ? -31.135 -12.297 35.399 1.00 87.88 257 GLY A C 1
ATOM 2021 O O . GLY A 1 257 ? -32.079 -12.801 36.006 1.00 87.88 257 GLY A O 1
ATOM 2022 N N . GLN A 1 258 ? -29.884 -12.353 35.876 1.00 92.38 258 GLN A N 1
ATOM 2023 C CA . GLN A 1 258 ? -29.503 -13.050 37.112 1.00 92.38 258 GLN A CA 1
ATOM 2024 C C . GLN A 1 258 ? -28.853 -12.116 38.141 1.00 92.38 258 GLN A C 1
ATOM 2026 O O . GLN A 1 258 ? -28.277 -11.082 37.810 1.00 92.38 258 GLN A O 1
ATOM 2031 N N . VAL A 1 259 ? -28.928 -12.519 39.411 1.00 94.31 259 VAL A N 1
ATOM 2032 C CA . VAL A 1 259 ? -28.188 -11.892 40.512 1.00 94.31 259 VAL A CA 1
ATOM 2033 C C . VAL A 1 259 ? -26.814 -12.549 40.618 1.00 94.31 259 VAL A C 1
ATOM 2035 O O . VAL A 1 259 ? -26.718 -13.773 40.709 1.00 94.31 259 VAL A O 1
ATOM 2038 N N . ILE A 1 260 ? -25.756 -11.743 40.626 1.00 94.31 260 ILE A N 1
ATOM 2039 C CA . ILE A 1 260 ? -24.367 -12.201 40.738 1.00 94.31 260 ILE A CA 1
ATOM 2040 C C . ILE A 1 260 ? -23.924 -12.047 42.198 1.00 94.31 260 ILE A C 1
ATOM 2042 O O . ILE A 1 260 ? -23.966 -10.944 42.738 1.00 94.31 260 ILE A O 1
ATOM 2046 N N . GLY A 1 261 ? -23.525 -13.146 42.841 1.00 93.50 261 GLY A N 1
ATOM 2047 C CA . GLY A 1 261 ? -22.900 -13.114 44.169 1.00 93.50 261 GLY A CA 1
ATOM 2048 C C . GLY A 1 261 ? -21.450 -12.636 44.085 1.00 93.50 261 GLY A C 1
ATOM 2049 O O . GLY A 1 261 ? -20.753 -13.009 43.145 1.00 93.50 261 GLY A O 1
ATOM 2050 N N . ILE A 1 262 ? -21.027 -11.817 45.044 1.00 94.50 262 ILE A N 1
ATOM 2051 C CA . ILE A 1 262 ? -19.688 -11.227 45.148 1.00 94.50 262 ILE A CA 1
ATOM 2052 C C . ILE A 1 262 ? -19.052 -11.672 46.465 1.00 94.50 262 ILE A C 1
ATOM 2054 O O . ILE A 1 262 ? -19.658 -11.495 47.522 1.00 94.50 262 ILE A O 1
ATOM 2058 N N . HIS A 1 263 ? -17.827 -12.200 46.397 1.00 91.12 263 HIS A N 1
ATOM 2059 C CA . HIS A 1 263 ? -17.160 -12.859 47.531 1.00 91.12 263 HIS A CA 1
ATOM 2060 C C . HIS A 1 263 ? -15.793 -12.246 47.888 1.00 91.12 263 HIS A C 1
ATOM 2062 O O . HIS A 1 263 ? -15.099 -12.765 48.756 1.00 91.12 263 HIS A O 1
ATOM 2068 N N . SER A 1 264 ? -15.371 -11.183 47.192 1.00 91.81 264 SER A N 1
ATOM 2069 C CA . SER A 1 264 ? -14.131 -10.444 47.478 1.00 91.81 264 SER A CA 1
ATOM 2070 C C . SER A 1 264 ? -14.127 -9.054 46.835 1.00 91.81 264 SER A C 1
ATOM 2072 O O . SER A 1 264 ? -14.812 -8.825 45.830 1.00 91.81 264 SER A O 1
ATOM 2074 N N . THR A 1 265 ? -13.299 -8.143 47.351 1.00 91.00 265 THR A N 1
ATOM 2075 C CA . THR A 1 265 ? -13.132 -6.790 46.787 1.00 91.00 265 THR A CA 1
ATOM 2076 C C . THR A 1 265 ? -12.614 -6.822 45.347 1.00 91.00 265 THR A C 1
ATOM 2078 O O . THR A 1 265 ? -13.145 -6.111 44.497 1.00 91.00 265 THR A O 1
ATOM 2081 N N . GLY A 1 266 ? -11.671 -7.714 45.020 1.00 90.75 266 GLY A N 1
ATOM 2082 C CA . GLY A 1 266 ? -11.165 -7.859 43.647 1.00 90.75 266 GLY A CA 1
ATOM 2083 C C . GLY A 1 266 ? -12.227 -8.343 42.648 1.00 90.75 266 GLY A C 1
ATOM 2084 O O . GLY A 1 266 ? -12.248 -7.897 41.497 1.00 90.75 266 GLY A O 1
ATOM 2085 N N . GLU A 1 267 ? -13.156 -9.208 43.076 1.00 91.94 267 GLU A N 1
ATOM 2086 C CA . GLU A 1 267 ? -14.310 -9.590 42.253 1.00 91.94 267 GLU A CA 1
ATOM 2087 C C . GLU A 1 267 ? -15.243 -8.391 42.027 1.00 91.94 267 GLU A C 1
ATOM 2089 O O . GLU A 1 267 ? -15.639 -8.136 40.885 1.00 91.94 267 GLU A O 1
ATOM 2094 N N . LEU A 1 268 ? -15.545 -7.619 43.081 1.00 92.31 268 LEU A N 1
ATOM 2095 C CA . LEU A 1 268 ? 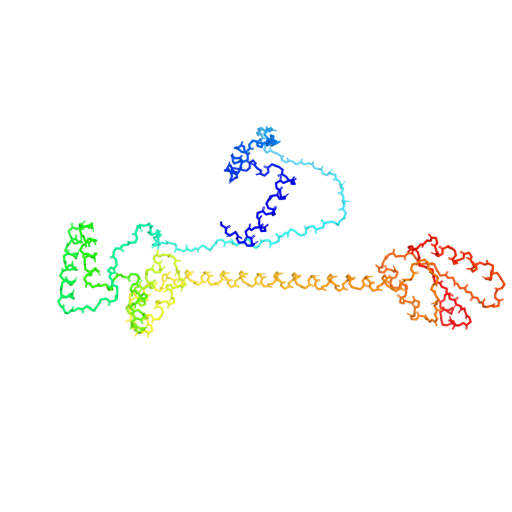-16.389 -6.428 42.975 1.00 92.31 268 LEU A CA 1
ATOM 2096 C C . LEU A 1 268 ? -15.796 -5.392 42.015 1.00 92.31 268 LEU A C 1
ATOM 2098 O O . LEU A 1 268 ? -16.480 -4.961 41.087 1.00 92.31 268 LEU A O 1
ATOM 2102 N N . GLU A 1 269 ? -14.529 -5.022 42.207 1.00 92.56 269 GLU A N 1
ATOM 2103 C CA . GLU A 1 269 ? -13.813 -4.073 41.349 1.00 92.56 269 GLU A CA 1
ATOM 2104 C C . GLU A 1 269 ? -13.820 -4.531 39.889 1.00 92.56 269 GLU A C 1
ATOM 2106 O O . GLU A 1 269 ? -14.101 -3.739 38.991 1.00 92.56 269 GLU A O 1
ATOM 2111 N N . THR A 1 270 ? -13.604 -5.826 39.634 1.00 92.69 270 THR A N 1
ATOM 2112 C CA . THR A 1 270 ? -13.656 -6.389 38.277 1.00 92.69 270 THR A CA 1
ATOM 2113 C C . THR A 1 270 ? -15.040 -6.207 37.642 1.00 92.69 270 THR A C 1
ATOM 2115 O O . THR A 1 270 ? -15.133 -5.783 36.487 1.00 92.69 270 THR A O 1
ATOM 2118 N N . LYS A 1 271 ? -16.131 -6.469 38.381 1.00 93.81 271 LYS A N 1
ATOM 2119 C CA . LYS A 1 271 ? -17.503 -6.254 37.879 1.00 93.81 271 LYS A CA 1
ATOM 2120 C C . LYS A 1 271 ? -17.829 -4.771 37.689 1.00 93.81 271 LYS A C 1
ATOM 2122 O O . LYS A 1 271 ? -18.451 -4.426 36.688 1.00 93.81 271 LYS A O 1
ATOM 2127 N N . LEU A 1 272 ? -17.398 -3.894 38.597 1.00 93.31 272 LEU A N 1
ATOM 2128 C CA . LEU A 1 272 ? -17.598 -2.445 38.478 1.00 93.31 272 LEU A CA 1
ATOM 2129 C C . LEU A 1 272 ? -16.836 -1.865 37.277 1.00 93.31 272 LEU A C 1
ATOM 2131 O O . LEU A 1 272 ? -17.410 -1.114 36.492 1.00 93.31 272 LEU A O 1
ATOM 2135 N N . ASN A 1 273 ? -15.582 -2.268 37.070 1.00 93.62 273 ASN A N 1
ATOM 2136 C CA . ASN A 1 273 ? -14.775 -1.845 35.924 1.00 93.62 273 ASN A CA 1
ATOM 2137 C C . ASN A 1 273 ? -15.370 -2.336 34.593 1.00 93.62 273 ASN A C 1
ATOM 2139 O O . ASN A 1 273 ? -15.473 -1.561 33.641 1.00 93.62 273 ASN A O 1
ATOM 2143 N N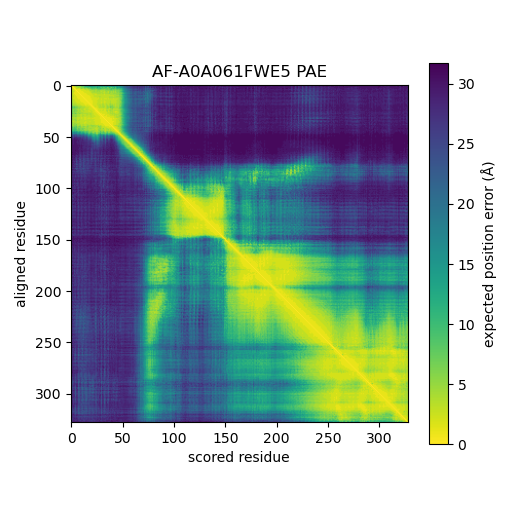 . ALA A 1 274 ? -15.839 -3.588 34.534 1.00 93.81 274 ALA A N 1
ATOM 2144 C CA . ALA A 1 274 ? -16.543 -4.122 33.367 1.00 93.81 274 ALA A CA 1
ATOM 2145 C C . ALA A 1 274 ? -17.864 -3.378 33.081 1.00 93.81 274 ALA A C 1
ATOM 2147 O O . ALA A 1 274 ? -18.205 -3.147 31.919 1.00 93.81 274 ALA A O 1
ATOM 2148 N N . ALA A 1 275 ? -18.597 -2.965 34.121 1.00 93.25 275 ALA A N 1
ATOM 2149 C CA . ALA A 1 275 ? -19.851 -2.229 33.976 1.00 93.25 275 ALA A CA 1
ATOM 2150 C C . ALA A 1 275 ? -19.613 -0.788 33.510 1.00 93.25 275 ALA A C 1
ATOM 2152 O O . ALA A 1 275 ? -20.308 -0.324 32.610 1.00 93.25 275 ALA A O 1
ATOM 2153 N N . THR A 1 276 ? -18.586 -0.119 34.044 1.00 92.94 276 THR A N 1
ATOM 2154 C CA . THR A 1 276 ? -18.136 1.202 33.581 1.00 92.94 276 THR A CA 1
ATOM 2155 C C . THR A 1 276 ? -17.721 1.153 32.110 1.00 92.94 276 THR A C 1
ATOM 2157 O O . THR A 1 276 ? -18.223 1.947 31.318 1.00 92.94 276 THR A O 1
ATOM 2160 N N . ARG A 1 277 ? -16.891 0.173 31.708 1.00 91.25 277 ARG A N 1
ATOM 2161 C CA . ARG A 1 277 ? -16.485 -0.027 30.302 1.00 91.25 277 ARG A CA 1
ATOM 2162 C C . ARG A 1 277 ? -17.688 -0.219 29.372 1.00 91.25 277 ARG A C 1
ATOM 2164 O O . ARG A 1 277 ? -17.745 0.380 28.308 1.00 91.25 277 ARG A O 1
ATOM 2171 N N . THR A 1 278 ? -18.677 -1.002 29.799 1.00 91.31 278 THR A N 1
ATOM 2172 C CA . THR A 1 278 ? -19.879 -1.311 28.999 1.00 91.31 278 THR A CA 1
ATOM 2173 C C . THR A 1 278 ? -21.043 -0.331 29.206 1.00 91.31 278 THR A C 1
ATOM 2175 O O . THR A 1 278 ? -22.134 -0.560 28.684 1.00 91.31 278 THR A O 1
ATOM 2178 N N . SER A 1 279 ? -20.836 0.764 29.953 1.00 91.94 279 SER A N 1
ATOM 2179 C CA . SER A 1 279 ? -21.862 1.761 30.308 1.00 91.94 279 SER A CA 1
ATOM 2180 C C . SER A 1 279 ? -23.150 1.163 30.908 1.00 91.94 279 SER A C 1
ATOM 2182 O O . SER A 1 279 ? -24.261 1.623 30.635 1.00 91.94 279 SER A O 1
ATOM 2184 N N . ARG A 1 280 ? -23.021 0.114 31.733 1.00 91.44 280 ARG A N 1
ATOM 2185 C CA . ARG A 1 280 ? -24.147 -0.576 32.386 1.00 91.44 280 ARG A CA 1
ATOM 2186 C C . ARG A 1 280 ? -24.369 -0.067 33.809 1.00 91.44 280 ARG A C 1
ATOM 2188 O O . ARG A 1 280 ? -23.437 0.023 34.602 1.00 91.44 280 ARG A O 1
ATOM 2195 N N . LEU A 1 281 ? -25.630 0.192 34.163 1.00 94.19 281 LEU A N 1
ATOM 2196 C CA . LEU A 1 281 ? -26.021 0.488 35.543 1.00 94.19 281 LEU A CA 1
ATOM 2197 C C . LEU A 1 281 ? -25.810 -0.749 36.428 1.00 94.19 281 LEU A C 1
ATOM 2199 O O . LEU A 1 281 ? -26.271 -1.839 36.079 1.00 94.19 281 LEU A O 1
ATOM 2203 N N . VAL A 1 282 ? -25.183 -0.558 37.589 1.00 95.25 282 VAL A N 1
ATOM 2204 C CA . VAL A 1 282 ? -24.997 -1.589 38.618 1.00 95.25 282 VAL A CA 1
ATOM 2205 C C . VAL A 1 282 ? -25.823 -1.238 39.852 1.00 95.25 282 VAL A C 1
ATOM 2207 O O . VAL A 1 282 ? -25.820 -0.093 40.296 1.00 95.25 282 VAL A O 1
ATOM 2210 N N . ILE A 1 283 ? -26.507 -2.226 40.424 1.00 94.88 283 ILE A N 1
ATOM 2211 C CA . ILE A 1 283 ? -27.195 -2.124 41.713 1.00 94.88 283 ILE A CA 1
ATOM 2212 C C . ILE A 1 283 ? -26.535 -3.116 42.669 1.00 94.88 283 ILE A C 1
ATOM 2214 O O . ILE A 1 283 ? -26.638 -4.324 42.458 1.00 94.88 283 ILE A O 1
ATOM 2218 N N . LEU A 1 284 ? -25.887 -2.621 43.725 1.00 93.94 284 LEU A N 1
ATOM 2219 C CA . LEU A 1 284 ? -25.366 -3.452 44.813 1.00 93.94 284 LEU A CA 1
ATOM 2220 C C . LEU A 1 284 ? -26.451 -3.689 45.868 1.00 93.94 284 LEU A C 1
ATOM 2222 O O . LEU A 1 284 ? -27.197 -2.778 46.226 1.00 93.94 284 LEU A O 1
ATOM 2226 N N . TYR A 1 285 ? -26.500 -4.906 46.399 1.00 94.31 285 TYR A N 1
ATOM 2227 C CA . TYR A 1 285 ? -27.344 -5.282 47.524 1.00 94.31 285 TYR A CA 1
ATOM 2228 C C . TYR A 1 285 ? -26.531 -6.037 48.581 1.00 94.31 285 TYR A C 1
ATOM 2230 O O . TYR A 1 285 ? -26.134 -7.186 48.380 1.00 94.31 285 TYR A O 1
ATOM 2238 N N . PHE A 1 286 ? -26.308 -5.379 49.719 1.00 93.00 286 PHE A N 1
ATOM 2239 C CA . PHE A 1 286 ? -25.692 -5.974 50.902 1.00 93.00 286 PHE A CA 1
ATOM 2240 C C . PHE A 1 286 ? -26.745 -6.723 51.732 1.00 93.00 286 PHE A C 1
ATOM 2242 O O . PHE A 1 286 ? -27.825 -6.197 52.012 1.00 93.00 286 PHE A O 1
ATOM 2249 N N . THR A 1 287 ? -26.438 -7.955 52.130 1.00 93.25 287 THR A N 1
ATOM 2250 C CA . THR A 1 287 ? -27.323 -8.838 52.906 1.00 93.25 287 THR A CA 1
ATOM 2251 C C . THR A 1 287 ? -26.560 -9.534 54.033 1.00 93.25 287 THR A C 1
ATOM 2253 O O . THR A 1 287 ? -25.336 -9.535 54.044 1.00 93.25 287 THR A O 1
ATOM 2256 N N . ALA A 1 288 ? -27.291 -10.186 54.938 1.00 91.69 288 ALA A N 1
ATOM 2257 C CA . ALA A 1 288 ? -26.749 -11.199 55.840 1.00 91.69 288 ALA A CA 1
ATOM 2258 C C . ALA A 1 288 ? -27.741 -12.359 56.001 1.00 91.69 288 ALA A C 1
ATOM 2260 O O . ALA A 1 288 ? -28.959 -12.160 55.911 1.00 91.69 288 ALA A O 1
ATOM 2261 N N . THR A 1 289 ? -27.256 -13.559 56.311 1.00 88.25 289 THR A N 1
ATOM 2262 C CA . THR A 1 289 ? -28.108 -14.754 56.503 1.00 88.25 289 THR A CA 1
ATOM 2263 C C . THR A 1 289 ? -29.101 -14.620 57.671 1.00 88.25 289 THR A C 1
ATOM 2265 O O . THR A 1 289 ? -30.217 -15.159 57.626 1.00 88.25 289 THR A O 1
ATOM 2268 N N . TRP A 1 290 ? -28.724 -13.862 58.704 1.00 90.06 290 TRP A N 1
ATOM 2269 C CA . TRP A 1 290 ? -29.507 -13.565 59.909 1.00 90.06 290 TRP A CA 1
ATOM 2270 C C . TRP A 1 290 ? -30.425 -12.335 59.773 1.00 90.06 290 TRP A C 1
ATOM 2272 O O . TRP A 1 290 ? -31.276 -12.100 60.631 1.00 90.06 290 TRP A O 1
ATOM 2282 N N . CYS A 1 291 ? -30.314 -11.565 58.687 1.00 90.81 291 CYS A N 1
ATOM 2283 C CA . CYS A 1 291 ? -31.127 -10.373 58.461 1.00 90.81 291 CYS A CA 1
ATOM 2284 C C . CYS A 1 291 ? -32.576 -10.739 58.075 1.00 90.81 291 CYS A C 1
ATOM 2286 O O . CYS A 1 291 ? -32.862 -11.163 56.953 1.00 90.81 291 CYS A O 1
ATOM 2288 N N . GLY A 1 292 ? -33.523 -10.528 58.996 1.00 88.75 292 GLY A N 1
ATOM 2289 C CA . GLY A 1 292 ? -34.955 -10.780 58.777 1.00 88.75 292 GLY A CA 1
ATOM 2290 C C . GLY A 1 292 ? -35.543 -10.051 57.554 1.00 88.75 292 GLY A C 1
ATOM 2291 O O . GLY A 1 292 ? -36.058 -10.722 56.659 1.00 88.75 292 GLY A O 1
ATOM 2292 N N . PRO A 1 293 ? -35.427 -8.709 57.449 1.00 92.19 293 PRO A N 1
ATOM 2293 C CA . PRO A 1 293 ? -35.899 -7.947 56.286 1.00 92.19 293 PRO A CA 1
ATOM 2294 C C . PRO A 1 293 ? -35.279 -8.399 54.955 1.00 92.19 293 PRO A C 1
ATOM 2296 O O . PRO A 1 293 ? -35.956 -8.412 53.926 1.00 92.19 293 PRO A O 1
ATOM 2299 N N . CYS A 1 294 ? -34.020 -8.847 54.976 1.00 92.25 294 CYS A N 1
ATOM 2300 C CA . CYS A 1 294 ? -33.305 -9.320 53.792 1.00 92.25 294 CYS A CA 1
ATOM 2301 C C . CYS A 1 294 ? -33.977 -10.550 53.154 1.00 92.25 294 CYS A C 1
ATOM 2303 O O . CYS A 1 294 ? -34.049 -10.672 51.930 1.00 92.25 294 CYS A O 1
ATOM 2305 N N . ARG A 1 295 ? -34.570 -11.428 53.976 1.00 89.62 295 ARG A N 1
ATOM 2306 C CA . ARG A 1 295 ? -35.328 -12.598 53.501 1.00 89.62 295 ARG A CA 1
ATOM 2307 C C . ARG A 1 295 ? -36.606 -12.215 52.745 1.00 89.62 295 ARG A C 1
ATOM 2309 O O . ARG A 1 295 ? -37.000 -12.945 51.842 1.00 89.62 295 ARG A O 1
ATOM 2316 N N . PHE A 1 296 ? -37.220 -11.072 53.065 1.00 90.75 296 PHE A N 1
ATOM 2317 C CA . PHE A 1 296 ? -38.408 -10.570 52.364 1.00 90.75 296 PHE A CA 1
ATOM 2318 C C . PHE A 1 296 ? -38.072 -9.873 51.038 1.00 90.75 296 PHE A C 1
ATOM 2320 O O . PHE A 1 296 ? -38.809 -10.032 50.068 1.00 90.75 296 PHE A O 1
ATOM 2327 N N . ILE A 1 297 ? -36.967 -9.119 50.968 1.00 93.12 297 ILE A N 1
ATOM 2328 C CA . ILE A 1 297 ? -36.581 -8.390 49.745 1.00 93.12 297 ILE A CA 1
ATOM 2329 C C . ILE A 1 297 ? -35.851 -9.275 48.722 1.00 93.12 297 ILE A C 1
ATOM 2331 O O . ILE A 1 297 ? -35.987 -9.036 47.525 1.00 93.12 297 ILE A O 1
ATOM 2335 N N . SER A 1 298 ? -35.129 -10.325 49.139 1.00 91.69 298 SER A N 1
ATOM 2336 C CA . SER A 1 298 ? -34.327 -11.144 48.212 1.00 91.69 298 SER A CA 1
ATOM 2337 C C . SER A 1 298 ? -35.115 -11.740 47.025 1.00 91.69 298 SER A C 1
ATOM 2339 O O . SER A 1 298 ? -34.573 -11.703 45.920 1.00 91.69 298 SER A O 1
ATOM 2341 N N . PRO A 1 299 ? -36.361 -12.246 47.163 1.00 93.56 299 PRO A N 1
ATOM 2342 C CA . PRO A 1 299 ? -37.146 -12.718 46.015 1.00 93.56 299 PRO A CA 1
ATOM 2343 C C . PRO A 1 299 ? -37.544 -11.592 45.048 1.00 93.56 299 PRO A C 1
ATOM 2345 O O . PRO A 1 299 ? -37.555 -11.795 43.834 1.00 93.56 299 PRO A O 1
ATOM 2348 N N . LEU A 1 300 ? -37.835 -10.396 45.574 1.00 93.88 300 LEU A N 1
ATOM 2349 C CA . LEU A 1 300 ? -38.136 -9.208 44.769 1.00 93.88 300 LEU A CA 1
ATOM 2350 C C . LEU A 1 300 ? -36.887 -8.710 44.032 1.00 93.88 300 LEU A C 1
ATOM 2352 O O . LEU A 1 300 ? -36.961 -8.358 42.862 1.00 93.88 300 LEU A O 1
ATOM 2356 N N . TYR A 1 301 ? -35.722 -8.738 44.678 1.00 95.06 301 TYR A N 1
ATOM 2357 C CA . TYR A 1 301 ? -34.454 -8.370 44.051 1.00 95.06 301 TYR A CA 1
ATOM 2358 C C . TYR A 1 301 ? -34.114 -9.299 42.868 1.00 95.06 301 TYR A C 1
ATOM 2360 O O . TYR A 1 301 ? -33.781 -8.825 41.782 1.00 95.06 301 TYR A O 1
ATOM 2368 N N . THR A 1 302 ? -34.317 -10.614 43.020 1.00 94.81 302 THR A N 1
ATOM 2369 C CA . THR A 1 302 ? -34.172 -11.578 41.914 1.00 94.81 302 THR A CA 1
ATOM 2370 C C . THR A 1 302 ? -35.197 -11.358 40.794 1.00 94.81 302 THR A C 1
ATOM 2372 O O . THR A 1 302 ? -34.846 -11.475 39.620 1.00 94.81 302 THR A O 1
ATOM 2375 N N . SER A 1 303 ? -36.450 -11.001 41.107 1.00 94.81 303 SER A N 1
ATOM 2376 C CA . SER A 1 303 ? -37.452 -10.714 40.066 1.00 94.81 303 SER A CA 1
ATOM 2377 C C . SER A 1 303 ? -37.157 -9.417 39.301 1.00 94.81 303 SER A C 1
ATOM 2379 O O . SER A 1 303 ? -37.400 -9.347 38.095 1.00 94.81 303 SER A O 1
ATOM 2381 N N . LEU A 1 304 ? -36.563 -8.416 39.962 1.00 95.12 304 LEU A N 1
ATOM 2382 C CA . LEU A 1 304 ? -36.056 -7.204 39.318 1.00 95.12 304 LEU A CA 1
ATOM 2383 C C . LEU A 1 304 ? -34.873 -7.509 38.390 1.00 95.12 304 LEU A C 1
ATOM 2385 O O . LEU A 1 304 ? -34.862 -6.993 37.273 1.00 95.12 304 LEU A O 1
ATOM 2389 N N . ALA A 1 305 ? -33.948 -8.389 38.790 1.00 95.00 305 ALA A N 1
ATOM 2390 C CA . ALA A 1 305 ? -32.857 -8.840 37.923 1.00 95.00 305 ALA A CA 1
ATOM 2391 C C . ALA A 1 305 ? -33.380 -9.473 36.626 1.00 95.00 305 ALA A C 1
ATOM 2393 O O . ALA A 1 305 ? -33.001 -9.044 35.537 1.00 95.00 305 ALA A O 1
ATOM 2394 N N . ALA A 1 306 ? -34.332 -10.405 36.731 1.00 94.75 306 ALA A N 1
ATOM 2395 C CA . ALA A 1 306 ? -34.969 -11.034 35.572 1.00 94.75 306 ALA A CA 1
ATOM 2396 C C . ALA A 1 306 ? -35.734 -10.033 34.681 1.00 94.75 306 ALA A C 1
ATOM 2398 O O . ALA A 1 306 ? -35.749 -10.174 33.459 1.00 94.75 306 ALA A O 1
ATOM 2399 N N . LYS A 1 307 ? -36.360 -9.006 35.275 1.00 95.94 307 LYS A N 1
ATOM 2400 C CA . LYS A 1 307 ? -37.123 -7.978 34.547 1.00 95.94 307 LYS A CA 1
ATOM 2401 C C . LYS A 1 307 ? -36.231 -6.961 33.826 1.00 95.94 307 LYS A C 1
ATOM 2403 O O . LYS A 1 307 ? -36.585 -6.503 32.741 1.00 95.94 307 LYS A O 1
ATOM 2408 N N . TYR A 1 308 ? -35.100 -6.583 34.418 1.00 94.69 308 TYR A N 1
ATOM 2409 C CA . TYR A 1 308 ? -34.221 -5.520 33.927 1.00 94.69 308 TYR A CA 1
ATOM 2410 C C . TYR A 1 308 ? -32.882 -6.081 33.439 1.00 94.69 308 TYR A C 1
ATOM 2412 O O . TYR A 1 308 ? -31.828 -5.688 33.924 1.00 94.69 308 TYR A O 1
ATOM 2420 N N . VAL A 1 309 ? -32.922 -6.955 32.427 1.00 90.81 309 VAL A N 1
ATOM 2421 C CA . VAL A 1 309 ? -31.757 -7.707 31.907 1.00 90.81 309 VAL A CA 1
ATOM 2422 C C . VAL A 1 309 ? -30.511 -6.868 31.576 1.00 90.81 309 VAL A C 1
ATOM 2424 O O . VAL A 1 309 ? -29.402 -7.379 31.668 1.00 90.81 309 VAL A O 1
ATOM 2427 N N . LYS A 1 310 ? -30.670 -5.579 31.230 1.00 89.94 310 LYS A N 1
ATOM 2428 C CA . LYS A 1 310 ? -29.556 -4.653 30.939 1.00 89.94 310 LYS A CA 1
ATOM 2429 C C . LYS A 1 310 ? -28.864 -4.093 32.192 1.00 89.94 310 LYS A C 1
ATOM 2431 O O . LYS A 1 310 ? -27.715 -3.663 32.104 1.00 89.94 310 LYS A O 1
ATOM 2436 N N . VAL A 1 311 ? -29.524 -4.113 33.347 1.00 94.00 311 VAL A N 1
ATOM 2437 C CA . VAL A 1 311 ? -28.982 -3.661 34.638 1.00 94.00 311 VAL A CA 1
ATOM 2438 C C . VAL A 1 311 ? -28.264 -4.829 35.315 1.00 94.00 311 VAL A C 1
ATOM 2440 O O . VAL A 1 311 ? -28.725 -5.966 35.260 1.00 94.00 311 VAL A O 1
ATOM 2443 N N . VAL A 1 312 ? -27.119 -4.560 35.937 1.00 95.31 312 VAL A N 1
ATOM 2444 C CA . VAL A 1 312 ? -26.317 -5.563 36.646 1.00 95.31 312 VAL A CA 1
ATOM 2445 C C . VAL A 1 312 ? -26.727 -5.582 38.119 1.00 95.31 312 VAL A C 1
ATOM 2447 O O . VAL A 1 312 ? -26.603 -4.574 38.812 1.00 95.31 312 VAL A O 1
ATOM 2450 N N . PHE A 1 313 ? -27.193 -6.729 38.610 1.00 96.31 313 PHE A N 1
ATOM 2451 C CA . PHE A 1 313 ? -27.606 -6.916 40.003 1.00 96.31 313 PHE A CA 1
ATOM 2452 C C . PHE A 1 313 ? -26.532 -7.707 40.759 1.00 96.31 313 PHE A C 1
ATOM 2454 O O . PHE A 1 313 ? -26.329 -8.894 40.492 1.00 96.31 313 PHE A O 1
ATOM 2461 N N . LEU A 1 314 ? -25.833 -7.045 41.685 1.00 95.56 314 LEU A N 1
ATOM 2462 C CA . LEU A 1 314 ? -24.769 -7.631 42.503 1.00 95.56 314 LEU A CA 1
ATOM 2463 C C . LEU A 1 314 ? -25.238 -7.818 43.947 1.00 95.56 314 LEU A C 1
ATOM 2465 O O . LEU A 1 314 ? -25.757 -6.890 44.564 1.00 95.56 314 LEU A O 1
ATOM 2469 N N . LYS A 1 315 ? -24.997 -8.999 44.512 1.00 94.88 315 LYS A N 1
ATOM 2470 C CA . LYS A 1 315 ? -25.310 -9.335 45.902 1.00 94.88 315 LYS A CA 1
ATOM 2471 C C . LYS A 1 315 ? -24.021 -9.595 46.678 1.00 94.88 315 LYS A C 1
ATOM 2473 O O . LYS A 1 315 ? -23.227 -10.436 46.272 1.00 94.88 315 LYS A O 1
ATOM 2478 N N . VAL A 1 316 ? -23.860 -8.920 47.810 1.00 94.81 316 VAL A N 1
ATOM 2479 C CA . VAL A 1 316 ? -22.741 -9.094 48.747 1.00 94.81 316 VAL A CA 1
ATOM 2480 C C . VAL A 1 316 ? -23.319 -9.628 50.057 1.00 94.81 316 VAL A C 1
ATOM 2482 O O . VAL A 1 316 ? -24.212 -8.993 50.620 1.00 94.81 316 VAL A O 1
ATOM 2485 N N . ASP A 1 317 ? -22.857 -10.779 50.547 1.00 92.75 317 ASP A N 1
ATOM 2486 C CA . ASP A 1 317 ? -23.163 -11.194 51.922 1.00 92.75 317 ASP A CA 1
ATOM 2487 C C . ASP A 1 317 ? -22.070 -10.674 52.861 1.00 92.75 317 ASP A C 1
ATOM 2489 O O . ASP A 1 317 ? -20.889 -10.944 52.651 1.00 92.75 317 ASP A O 1
ATOM 2493 N N . ILE A 1 318 ? -22.454 -9.887 53.867 1.00 90.88 318 ILE A N 1
ATOM 2494 C CA . ILE A 1 318 ? -21.504 -9.221 54.768 1.00 90.88 318 ILE A CA 1
ATOM 2495 C C . ILE A 1 318 ? -20.793 -10.200 55.707 1.00 90.88 318 ILE A C 1
ATOM 2497 O O . ILE A 1 318 ? -19.741 -9.860 56.245 1.00 90.88 318 ILE A O 1
ATOM 2501 N N . ASP A 1 319 ? -21.348 -11.399 55.922 1.00 88.19 319 ASP A N 1
ATOM 2502 C CA . ASP A 1 319 ? -20.695 -12.424 56.735 1.00 88.19 319 ASP A CA 1
ATOM 2503 C C . ASP A 1 319 ? -19.563 -13.114 55.950 1.00 88.19 319 ASP A C 1
ATOM 2505 O O . ASP A 1 319 ? -18.539 -13.452 56.554 1.00 88.19 319 ASP A O 1
ATOM 2509 N N . GLU A 1 320 ? -19.737 -13.274 54.629 1.00 87.06 320 GLU A N 1
ATOM 2510 C CA . GLU A 1 320 ? -18.814 -13.945 53.697 1.00 87.06 320 GLU A CA 1
ATOM 2511 C C . GLU A 1 320 ? -17.759 -12.985 53.111 1.00 87.06 320 GLU A C 1
ATOM 2513 O O . GLU A 1 320 ? -16.568 -13.288 53.141 1.00 87.06 320 GLU A O 1
ATOM 2518 N N . ALA A 1 321 ? -18.178 -11.806 52.639 1.00 87.56 321 ALA A N 1
ATOM 2519 C CA . ALA A 1 321 ? -17.352 -10.797 51.967 1.00 87.56 321 ALA A CA 1
ATOM 2520 C C . ALA A 1 321 ? -17.098 -9.577 52.877 1.00 87.56 321 ALA A C 1
ATOM 2522 O O . ALA A 1 321 ? -17.471 -8.436 52.581 1.00 87.56 321 ALA A O 1
ATOM 2523 N N . ARG A 1 322 ? -16.495 -9.831 54.045 1.00 84.75 322 ARG A N 1
ATOM 2524 C CA . ARG A 1 322 ? -16.223 -8.811 55.081 1.00 84.75 322 ARG A CA 1
ATOM 2525 C C . ARG A 1 322 ? -15.252 -7.722 54.627 1.00 84.75 322 ARG A C 1
ATOM 2527 O O . ARG A 1 322 ? -15.341 -6.596 55.104 1.00 84.75 322 ARG A O 1
ATOM 2534 N N . ASP A 1 323 ? -14.332 -8.070 53.732 1.00 86.44 323 ASP A N 1
ATOM 2535 C CA . ASP A 1 323 ? -13.413 -7.148 53.064 1.00 86.44 323 ASP A CA 1
ATOM 2536 C C . ASP A 1 323 ? -14.178 -6.118 52.225 1.00 86.44 323 ASP A C 1
ATOM 2538 O O . ASP A 1 323 ? -13.926 -4.923 52.347 1.00 86.44 323 ASP A O 1
ATOM 2542 N N . VAL A 1 324 ? -15.175 -6.569 51.459 1.00 86.12 324 VAL A N 1
ATOM 2543 C CA . VAL A 1 324 ? -16.060 -5.697 50.676 1.00 86.12 324 VAL A CA 1
ATOM 2544 C C . VAL A 1 324 ? -16.902 -4.822 51.599 1.00 86.12 324 VAL A C 1
ATOM 2546 O O . VAL A 1 324 ? -16.964 -3.608 51.419 1.00 86.12 324 VAL A O 1
ATOM 2549 N N . ALA A 1 325 ? -17.548 -5.428 52.597 1.00 82.25 325 ALA A N 1
ATOM 2550 C CA . ALA A 1 325 ? -18.464 -4.731 53.498 1.00 82.25 325 ALA A CA 1
ATOM 2551 C C . ALA A 1 325 ? -17.773 -3.683 54.393 1.00 82.25 325 ALA A C 1
ATOM 2553 O O . ALA A 1 325 ? -18.427 -2.748 54.837 1.00 82.25 325 ALA A O 1
ATOM 2554 N N . GLY A 1 326 ? -16.469 -3.822 54.660 1.00 81.19 326 GLY A N 1
ATOM 2555 C CA . GLY A 1 326 ? -15.689 -2.853 55.437 1.00 81.19 326 GLY A CA 1
ATOM 2556 C C . GLY A 1 326 ? -15.218 -1.618 54.656 1.00 81.19 326 GLY A C 1
ATOM 2557 O O . GLY A 1 326 ? -14.657 -0.708 55.265 1.00 81.19 326 GLY A O 1
ATOM 2558 N N . CYS A 1 327 ? -15.412 -1.582 53.333 1.00 77.56 327 CYS A N 1
ATOM 2559 C CA . CYS A 1 327 ? -14.935 -0.509 52.453 1.00 77.56 327 CYS A CA 1
ATOM 2560 C C . CYS A 1 327 ? -16.026 0.480 51.989 1.00 77.56 327 CYS A C 1
ATOM 2562 O O . CYS A 1 327 ? -15.712 1.359 51.184 1.00 77.56 327 CYS A O 1
ATOM 2564 N N . TRP A 1 328 ? -17.272 0.341 52.462 1.00 70.44 328 TRP A N 1
ATOM 2565 C CA . TRP A 1 328 ? -18.450 1.110 52.023 1.00 70.44 328 TRP A CA 1
ATOM 2566 C C . TRP A 1 328 ? -19.285 1.635 53.200 1.00 70.44 328 TRP A C 1
ATOM 2568 O O . TRP A 1 328 ? -19.290 0.974 54.261 1.00 70.44 328 TRP A O 1
#

Organism: Theobroma cacao (NCBI:txid3641)